Protein AF-A0AAP0JKJ6-F1 (afdb_monomer)

pLDDT: mean 74.27, std 15.66, range [35.81, 98.31]

Mean predicted aligned error: 17.67 Å

Nearest PDB structures (foldseek):
  4lzi-assembly1_A  TM=3.991E-01  e=2.467E-11  Solanum tuberosum
  3ima-assembly1_B  TM=9.342E-01  e=1.720E-04  Colocasia esculenta
  6qoz-assembly1_C  TM=9.636E-01  e=4.093E-04  synthetic construct
  3l0r-assembly2_B  TM=8.618E-01  e=6.816E-04  Ornithodoros moubata
  1eqk-assembly1_A  TM=7.581E-01  e=2.865E-04  Oryza sativa Japonica Group

InterPro domains:
  IPR000010 Cystatin domain [PF16845] (2-64)
  IPR000010 Cystatin domain [PF16845] (82-158)
  IPR000010 Cystatin domain [PF16845] (177-215)
  IPR000010 Cystatin domain [SM00043] (73-165)
  IPR000010 Cystatin domain [cd00042] (1-39)
  IPR000010 Cystatin domain [cd00042] (76-135)
  IPR000010 Cystatin domain [cd00042] (171-215)
  IPR046350 Cystatin superfamily [SSF54403] (2-64)
  IPR046350 Cystatin superfamily [SSF54403] (72-150)
  IPR046350 Cystatin superfamily [SSF54403] (170-215)

Structure (mmCIF, N/CA/C/O backbone):
data_AF-A0AAP0JKJ6-F1
#
_entry.id   AF-A0AAP0JKJ6-F1
#
loop_
_atom_site.group_PDB
_atom_site.id
_atom_site.type_symbol
_atom_site.label_atom_id
_atom_site.label_alt_id
_atom_site.label_comp_id
_atom_site.label_asym_id
_atom_site.label_entity_id
_atom_site.label_seq_id
_atom_site.pdbx_PDB_ins_code
_atom_site.Cartn_x
_atom_site.Cartn_y
_atom_site.Cartn_z
_atom_site.occupancy
_atom_site.B_iso_or_equiv
_atom_site.auth_seq_id
_atom_site.auth_comp_id
_atom_site.auth_asym_id
_atom_site.auth_atom_id
_atom_site.pdbx_PDB_model_num
ATOM 1 N N . MET A 1 1 ? 14.848 7.782 -24.060 1.00 66.12 1 MET A N 1
ATOM 2 C CA . MET A 1 1 ? 14.522 6.472 -24.669 1.00 66.12 1 MET A CA 1
ATOM 3 C C . MET A 1 1 ? 14.938 6.392 -26.131 1.00 66.12 1 MET A C 1
ATOM 5 O O . MET A 1 1 ? 15.825 5.610 -26.419 1.00 66.12 1 MET A O 1
ATOM 9 N N . ASN A 1 2 ? 14.391 7.218 -27.033 1.00 72.94 2 ASN A N 1
ATOM 10 C CA . ASN A 1 2 ? 14.831 7.239 -28.441 1.00 72.94 2 ASN A CA 1
ATOM 11 C C . ASN A 1 2 ? 16.330 7.546 -28.598 1.00 72.94 2 ASN A C 1
ATOM 13 O O . ASN A 1 2 ? 17.003 6.912 -29.400 1.00 72.94 2 ASN A O 1
ATOM 17 N N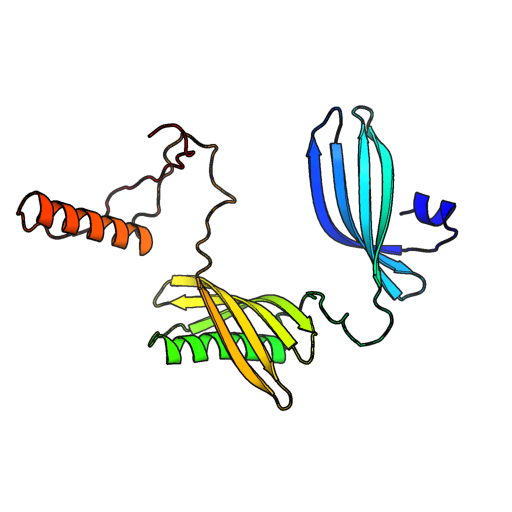 . GLU A 1 3 ? 16.847 8.478 -27.797 1.00 73.75 3 GLU A N 1
ATOM 18 C CA . GLU A 1 3 ? 18.275 8.816 -27.742 1.00 73.75 3 GLU A CA 1
ATOM 19 C C . GLU A 1 3 ? 19.134 7.602 -27.345 1.00 73.75 3 GLU A C 1
ATOM 21 O O . GLU A 1 3 ? 19.980 7.176 -28.122 1.00 73.75 3 GLU A O 1
ATOM 26 N N . HIS A 1 4 ? 18.803 6.935 -26.233 1.00 68.38 4 HIS A N 1
ATOM 27 C CA . HIS A 1 4 ? 19.452 5.684 -25.820 1.00 68.38 4 HIS A CA 1
ATOM 28 C C . HIS A 1 4 ? 19.346 4.563 -26.872 1.00 68.38 4 HIS A C 1
ATOM 30 O O . HIS A 1 4 ? 20.322 3.870 -27.133 1.00 68.38 4 HIS A O 1
ATOM 36 N N . ASN A 1 5 ? 18.181 4.371 -27.502 1.00 66.00 5 ASN A N 1
ATOM 37 C CA . ASN A 1 5 ? 18.010 3.371 -28.564 1.00 66.00 5 ASN A CA 1
ATOM 38 C C . ASN A 1 5 ? 18.961 3.621 -29.742 1.00 66.00 5 ASN A C 1
ATOM 40 O O . ASN A 1 5 ? 19.541 2.676 -30.275 1.00 66.00 5 ASN A O 1
ATOM 44 N N . LYS A 1 6 ? 19.147 4.893 -30.117 1.00 75.69 6 LYS A N 1
ATOM 45 C CA . LYS A 1 6 ? 20.063 5.308 -31.182 1.00 75.69 6 LYS A CA 1
ATOM 46 C C . LYS A 1 6 ? 21.528 5.080 -30.799 1.00 75.69 6 LYS A C 1
ATOM 48 O O . LYS A 1 6 ? 22.278 4.576 -31.625 1.00 75.69 6 LYS A O 1
ATOM 53 N N . GLU A 1 7 ? 21.923 5.450 -29.584 1.00 73.81 7 GLU A N 1
ATOM 54 C CA . GLU A 1 7 ? 23.317 5.373 -29.121 1.00 73.81 7 GLU A CA 1
ATOM 55 C C . GLU A 1 7 ? 23.758 3.948 -28.775 1.00 73.81 7 GLU A C 1
ATOM 57 O O . GLU A 1 7 ? 24.843 3.523 -29.157 1.00 73.81 7 GLU A O 1
ATOM 62 N N . ALA A 1 8 ? 22.907 3.192 -28.080 1.00 65.19 8 ALA A N 1
ATOM 63 C CA . ALA A 1 8 ? 23.210 1.841 -27.611 1.00 65.19 8 ALA A CA 1
ATOM 64 C C . ALA A 1 8 ? 22.772 0.740 -28.595 1.00 65.19 8 ALA A C 1
ATOM 66 O O . ALA A 1 8 ? 22.850 -0.440 -28.260 1.00 65.19 8 ALA A O 1
ATOM 67 N N . HIS A 1 9 ? 22.265 1.103 -29.781 1.00 70.69 9 HIS A N 1
ATOM 68 C CA . HIS A 1 9 ? 21.690 0.177 -30.768 1.00 70.69 9 HIS A CA 1
ATOM 69 C C . HIS A 1 9 ? 20.619 -0.766 -30.175 1.00 70.69 9 HIS A C 1
ATOM 71 O O . HIS A 1 9 ? 20.529 -1.945 -30.521 1.00 70.69 9 HIS A O 1
ATOM 77 N N . THR A 1 10 ? 19.791 -0.241 -29.267 1.00 66.12 10 THR A N 1
ATOM 78 C CA . THR A 1 10 ? 18.709 -0.987 -28.601 1.00 66.12 10 THR A CA 1
ATOM 79 C C . THR A 1 10 ? 17.342 -0.650 -29.202 1.00 66.12 10 THR A C 1
ATOM 81 O O . THR A 1 10 ? 17.167 0.379 -29.849 1.00 66.12 10 THR A O 1
ATOM 84 N N . HIS A 1 11 ? 16.352 -1.525 -28.998 1.00 73.50 11 HIS A N 1
ATOM 85 C CA . HIS A 1 11 ? 14.984 -1.353 -29.507 1.00 73.50 11 HIS A CA 1
ATOM 86 C C . HIS A 1 11 ? 13.974 -1.280 -28.359 1.00 73.50 11 HIS A C 1
ATOM 88 O O . HIS A 1 11 ? 12.961 -1.982 -28.361 1.00 73.50 11 HIS A O 1
ATOM 94 N N . LEU A 1 12 ? 14.263 -0.450 -27.354 1.00 74.88 12 LEU A N 1
ATOM 95 C CA . LEU A 1 12 ? 13.377 -0.304 -26.208 1.00 74.88 12 LEU A CA 1
ATOM 96 C C . LEU A 1 12 ? 12.047 0.327 -26.640 1.00 74.88 12 LEU A C 1
ATOM 98 O O . LEU A 1 12 ? 12.043 1.367 -27.304 1.00 74.88 12 LEU A O 1
ATOM 102 N N . LYS A 1 13 ? 10.924 -0.237 -26.196 1.00 74.25 13 LYS A N 1
ATOM 103 C CA . LYS A 1 13 ? 9.586 0.349 -26.348 1.00 74.25 13 LYS A CA 1
ATOM 104 C C . LYS A 1 13 ? 9.041 0.753 -24.988 1.00 74.25 13 LYS A C 1
ATOM 106 O O . LYS A 1 13 ? 9.013 -0.062 -24.071 1.00 74.25 13 LYS A O 1
ATOM 111 N N . PHE A 1 14 ? 8.641 2.014 -24.853 1.00 74.69 14 PHE A N 1
ATOM 112 C CA . PHE A 1 14 ? 8.063 2.522 -23.610 1.00 74.69 14 PHE A CA 1
ATOM 113 C C . PHE A 1 14 ? 6.786 1.755 -23.283 1.00 74.69 14 PHE A C 1
ATOM 115 O O . PHE A 1 14 ? 5.958 1.547 -24.167 1.00 74.69 14 PHE A O 1
ATOM 122 N N . GLU A 1 15 ? 6.633 1.366 -22.023 1.00 70.75 15 GLU A N 1
ATOM 123 C CA . GLU A 1 15 ? 5.412 0.745 -21.525 1.00 70.75 15 GLU A CA 1
ATOM 124 C C . GLU A 1 15 ? 4.653 1.725 -20.626 1.00 70.75 15 GLU A C 1
ATOM 126 O O . GLU A 1 15 ? 3.549 2.149 -20.961 1.00 70.75 15 GLU A O 1
ATOM 131 N N . ARG A 1 16 ? 5.255 2.120 -19.496 1.00 64.00 16 ARG A N 1
ATOM 132 C CA . ARG A 1 16 ? 4.634 3.044 -18.535 1.00 64.00 16 ARG A CA 1
ATOM 133 C C . ARG A 1 16 ? 5.654 3.793 -17.683 1.00 64.00 16 ARG A C 1
ATOM 135 O O . ARG A 1 16 ? 6.770 3.327 -17.468 1.00 64.00 16 ARG A O 1
ATOM 142 N N . LEU A 1 17 ? 5.241 4.936 -17.139 1.00 63.91 17 LEU A N 1
ATOM 143 C CA . LEU A 1 17 ? 5.961 5.628 -16.070 1.00 63.91 17 LEU A CA 1
ATOM 144 C C . LEU A 1 17 ? 5.613 4.952 -14.737 1.00 63.91 17 LEU A C 1
ATOM 146 O O . LEU A 1 17 ? 4.438 4.791 -14.424 1.00 63.91 17 LEU A O 1
ATOM 150 N N . VAL A 1 18 ? 6.628 4.545 -13.977 1.00 65.56 18 VAL A N 1
ATOM 151 C CA . VAL A 1 18 ? 6.474 3.911 -12.657 1.00 65.56 18 VAL A CA 1
ATOM 152 C C . VAL A 1 18 ? 6.507 4.970 -11.559 1.00 65.56 18 VAL A C 1
ATOM 154 O O . VAL A 1 18 ? 5.641 4.992 -10.692 1.00 65.56 18 VAL A O 1
ATOM 157 N N . LYS A 1 19 ? 7.495 5.869 -11.610 1.00 64.69 19 LYS A N 1
ATOM 158 C CA . LYS A 1 19 ? 7.673 6.963 -10.647 1.00 64.69 19 LYS A CA 1
ATOM 159 C C . LYS A 1 19 ? 8.359 8.146 -11.322 1.00 64.69 19 LYS A C 1
ATOM 161 O O . LYS A 1 19 ? 9.169 7.952 -12.226 1.00 64.69 19 LYS A O 1
ATOM 166 N N . GLY A 1 20 ? 8.063 9.361 -10.878 1.00 65.88 20 GLY A N 1
ATOM 167 C CA . GLY A 1 20 ? 8.770 10.563 -11.302 1.00 65.88 20 GLY A CA 1
ATOM 168 C C . GLY A 1 20 ? 8.965 11.515 -10.132 1.00 65.88 20 GLY A C 1
ATOM 169 O O . GLY A 1 20 ? 8.037 11.751 -9.366 1.00 65.88 20 GLY A O 1
ATOM 170 N N . GLU A 1 21 ? 10.170 12.053 -10.008 1.00 67.50 21 GLU A N 1
ATOM 171 C CA . GLU A 1 21 ? 10.528 13.112 -9.066 1.00 67.50 21 GLU A CA 1
ATOM 172 C C . GLU A 1 21 ? 11.161 14.265 -9.850 1.00 67.50 21 GLU A C 1
ATOM 174 O O . GLU A 1 21 ? 11.813 14.042 -10.876 1.00 67.50 21 GLU A O 1
ATOM 179 N N . SER A 1 22 ? 10.983 15.497 -9.374 1.00 70.75 22 SER A N 1
ATOM 180 C CA . SER A 1 22 ? 11.557 16.686 -10.003 1.00 70.75 22 SER A CA 1
ATOM 181 C C . SER A 1 22 ? 12.228 17.603 -8.991 1.00 70.75 22 SER A C 1
ATOM 183 O O . SER A 1 22 ? 11.774 17.722 -7.856 1.00 70.75 22 SER A O 1
ATOM 185 N N . GLN A 1 23 ? 13.265 18.303 -9.435 1.00 68.94 23 GLN A N 1
ATOM 186 C CA . GLN A 1 23 ? 13.984 19.306 -8.660 1.00 68.94 23 GLN A CA 1
ATOM 187 C C . GLN A 1 23 ? 14.160 20.575 -9.500 1.00 68.94 23 GLN A C 1
ATOM 189 O O . GLN A 1 23 ? 14.683 20.510 -10.615 1.00 68.94 23 GLN A O 1
ATOM 194 N N . ILE A 1 24 ? 13.752 21.722 -8.951 1.00 78.12 24 ILE A N 1
ATOM 195 C CA . ILE A 1 24 ? 13.929 23.040 -9.575 1.00 78.12 24 ILE A CA 1
ATOM 196 C C . ILE A 1 24 ? 15.367 23.526 -9.344 1.00 78.12 24 ILE A C 1
ATOM 198 O O . ILE A 1 24 ? 15.872 23.481 -8.223 1.00 78.12 24 ILE A O 1
ATOM 202 N N . VAL A 1 25 ? 16.010 23.971 -10.422 1.00 82.00 25 VAL A N 1
ATOM 203 C CA . VAL A 1 25 ? 17.348 24.589 -10.478 1.00 82.00 25 VAL A CA 1
ATOM 204 C C . VAL A 1 25 ? 17.276 25.787 -11.453 1.00 82.00 25 VAL A C 1
ATOM 206 O O . VAL A 1 25 ? 16.223 26.411 -11.543 1.00 82.00 25 VAL A O 1
ATOM 209 N N . ASP A 1 26 ? 18.310 26.075 -12.257 1.00 84.50 26 ASP A N 1
ATOM 210 C CA . ASP A 1 26 ? 18.226 26.965 -13.442 1.00 84.50 26 ASP A CA 1
ATOM 211 C C . ASP A 1 26 ? 17.514 26.288 -14.643 1.00 84.50 26 ASP A C 1
ATOM 213 O O . ASP A 1 26 ? 17.975 26.295 -15.784 1.00 84.50 26 ASP A O 1
ATOM 217 N N . GLY A 1 27 ? 16.396 25.626 -14.357 1.00 84.75 27 GLY A N 1
ATOM 218 C CA . GLY A 1 27 ? 15.730 24.621 -15.185 1.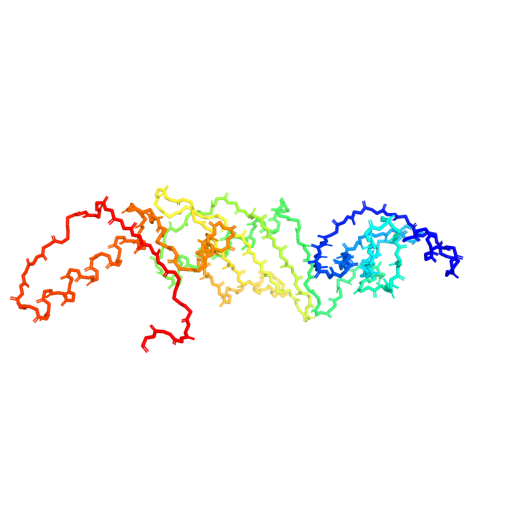00 84.75 27 GLY A CA 1
ATOM 219 C C . GLY A 1 27 ? 15.082 23.568 -14.280 1.00 84.75 27 GLY A C 1
ATOM 220 O O . GLY A 1 27 ? 14.869 23.813 -13.091 1.00 84.75 27 GLY A O 1
ATOM 221 N N . VAL A 1 28 ? 14.795 22.375 -14.796 1.00 83.25 28 VAL A N 1
ATOM 222 C CA . VAL A 1 28 ? 14.216 21.276 -14.004 1.00 83.25 28 VAL A CA 1
ATOM 223 C C . VAL A 1 28 ? 15.010 19.991 -14.220 1.00 83.25 28 VAL A C 1
ATOM 225 O O . VAL A 1 28 ? 15.184 19.535 -15.347 1.00 83.25 28 VAL A O 1
ATOM 228 N N . ASN A 1 29 ? 15.496 19.382 -13.138 1.00 73.25 29 ASN A N 1
ATOM 229 C CA . ASN A 1 29 ? 15.973 18.001 -13.168 1.00 73.25 29 ASN A CA 1
ATOM 230 C C . ASN A 1 29 ? 14.792 17.062 -12.905 1.00 73.25 29 ASN A C 1
ATOM 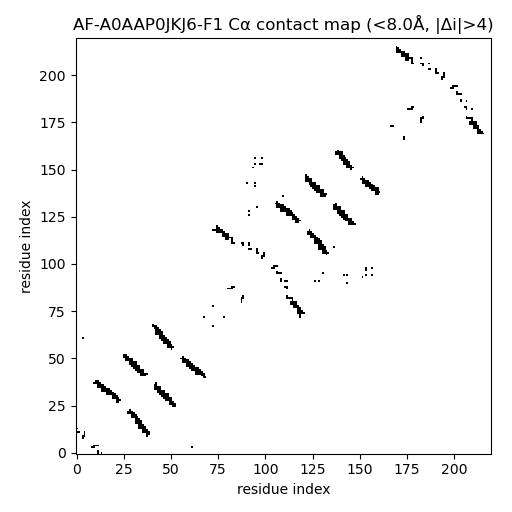232 O O . ASN A 1 29 ? 14.045 17.265 -11.953 1.00 73.25 29 ASN A O 1
ATOM 236 N N . TYR A 1 30 ? 14.678 16.000 -13.689 1.00 79.94 30 TYR A N 1
ATOM 237 C CA . TYR A 1 30 ? 13.724 14.916 -13.517 1.00 79.94 30 TYR A CA 1
ATOM 238 C C . TYR A 1 30 ? 14.473 13.619 -13.242 1.00 79.94 30 TYR A C 1
ATOM 240 O O . TYR A 1 30 ? 15.390 13.253 -13.982 1.00 79.94 30 TYR A O 1
ATOM 248 N N . ARG A 1 31 ? 14.046 12.896 -12.210 1.00 77.38 31 ARG A N 1
ATOM 249 C CA . ARG A 1 31 ? 14.418 11.505 -11.967 1.00 77.38 31 ARG A CA 1
ATOM 250 C C . ARG A 1 31 ? 13.194 10.650 -12.237 1.00 77.38 31 ARG A C 1
ATOM 252 O O . ARG A 1 31 ? 12.214 10.705 -11.502 1.00 77.38 31 ARG A O 1
ATOM 259 N N . LEU A 1 32 ? 13.240 9.891 -13.321 1.00 75.06 32 LEU A N 1
ATOM 260 C CA . LEU A 1 32 ? 12.126 9.079 -13.787 1.00 75.06 32 LEU A CA 1
ATOM 261 C C . LEU A 1 32 ? 12.477 7.605 -13.646 1.00 75.06 32 LEU A C 1
ATOM 263 O O . LEU A 1 32 ? 13.557 7.173 -14.039 1.00 75.06 32 LEU A O 1
ATOM 267 N N . THR A 1 33 ? 11.533 6.826 -13.146 1.00 73.62 33 THR A N 1
ATOM 268 C CA . THR A 1 33 ? 11.556 5.372 -13.194 1.00 73.62 33 THR A CA 1
ATOM 269 C C . THR A 1 33 ? 10.534 4.938 -14.227 1.00 73.62 33 THR A C 1
ATOM 271 O O . THR A 1 33 ? 9.342 5.192 -14.058 1.00 73.62 33 THR A O 1
ATOM 274 N N . ILE A 1 34 ? 10.984 4.321 -15.314 1.00 72.38 34 ILE A N 1
ATOM 275 C CA . ILE A 1 34 ? 10.119 3.925 -16.428 1.00 72.38 34 ILE A CA 1
ATOM 276 C C . ILE A 1 34 ? 10.226 2.433 -16.686 1.00 72.38 34 ILE A C 1
ATOM 278 O O . ILE A 1 34 ? 11.309 1.861 -16.607 1.00 72.38 34 ILE A O 1
ATOM 282 N N . SER A 1 35 ? 9.102 1.826 -17.039 1.00 63.62 35 SER A N 1
ATOM 283 C CA . SER A 1 35 ? 9.051 0.469 -17.561 1.00 63.62 35 SER A CA 1
ATOM 284 C C . SER A 1 35 ? 9.111 0.498 -19.084 1.00 63.62 35 SER A C 1
ATOM 286 O O . SER A 1 35 ? 8.477 1.339 -19.737 1.00 63.62 35 SER A O 1
ATOM 288 N N . ALA A 1 36 ? 9.899 -0.403 -19.653 1.00 68.56 36 ALA A N 1
ATOM 289 C CA . ALA A 1 36 ? 10.132 -0.495 -21.081 1.00 68.56 36 ALA A CA 1
ATOM 290 C C . ALA A 1 36 ? 10.439 -1.927 -21.516 1.00 68.56 36 ALA A C 1
ATOM 292 O O . ALA A 1 36 ? 11.134 -2.658 -20.820 1.00 68.56 36 ALA A O 1
ATOM 293 N N . THR A 1 37 ? 9.980 -2.310 -22.705 1.00 60.91 37 THR A N 1
ATOM 294 C CA . THR A 1 37 ? 10.244 -3.634 -23.275 1.00 60.91 37 THR A CA 1
ATOM 295 C C . THR A 1 37 ? 11.437 -3.623 -24.224 1.00 60.91 37 THR A C 1
ATOM 297 O O . THR A 1 37 ? 11.513 -2.775 -25.110 1.00 60.91 37 THR A O 1
ATOM 300 N N . ASN A 1 38 ? 12.347 -4.589 -24.094 1.00 59.03 38 ASN A N 1
ATOM 301 C CA . ASN A 1 38 ? 13.420 -4.859 -25.053 1.00 59.03 38 ASN A CA 1
ATOM 302 C C . ASN A 1 38 ? 13.231 -6.257 -25.645 1.00 59.03 38 ASN A C 1
ATOM 304 O O . ASN A 1 38 ? 13.424 -7.250 -24.949 1.00 59.03 38 ASN A O 1
ATOM 308 N N . GLY A 1 39 ? 12.797 -6.357 -26.904 1.00 57.97 39 GLY A N 1
ATOM 309 C CA . GLY A 1 39 ? 12.559 -7.666 -27.529 1.00 57.97 39 GLY A CA 1
ATOM 310 C C . GLY A 1 39 ? 11.489 -8.519 -26.827 1.00 57.97 39 GLY A C 1
ATOM 311 O O . GLY A 1 39 ? 11.561 -9.739 -26.879 1.00 57.97 39 GLY A O 1
ATOM 312 N N . GLY A 1 40 ? 10.517 -7.883 -26.160 1.00 51.12 40 GLY A N 1
ATOM 313 C CA . GLY A 1 40 ? 9.443 -8.556 -25.414 1.00 51.12 40 GLY A CA 1
ATOM 314 C C . GLY A 1 40 ? 9.707 -8.735 -23.915 1.00 51.12 40 GLY A C 1
ATOM 315 O O . GLY A 1 40 ? 8.780 -9.070 -23.190 1.00 51.12 40 GLY A O 1
ATOM 316 N N . LEU A 1 41 ? 10.924 -8.455 -23.438 1.00 51.88 41 LEU A N 1
ATOM 317 C CA . LEU A 1 41 ? 11.267 -8.488 -22.012 1.00 51.88 41 LEU A CA 1
ATOM 318 C C . LEU A 1 41 ? 11.023 -7.124 -21.373 1.00 51.88 41 LEU A C 1
ATOM 320 O O . LEU A 1 41 ? 11.606 -6.140 -21.833 1.00 51.88 41 LEU A O 1
ATOM 324 N N . ILE A 1 42 ? 10.200 -7.063 -20.326 1.00 58.62 42 ILE A N 1
ATOM 325 C CA . ILE A 1 42 ? 9.958 -5.838 -19.557 1.00 58.62 42 ILE A CA 1
ATOM 326 C C . ILE A 1 42 ? 11.160 -5.575 -18.637 1.00 58.62 42 ILE A C 1
ATOM 328 O O . ILE A 1 42 ? 11.662 -6.455 -17.944 1.00 58.62 42 ILE A O 1
ATOM 332 N N . GLN A 1 43 ? 11.667 -4.348 -18.653 1.00 62.31 43 GLN A N 1
ATOM 333 C CA . GLN A 1 43 ? 12.762 -3.895 -17.803 1.00 62.31 43 GLN A CA 1
ATOM 334 C C . GLN A 1 43 ? 12.427 -2.515 -17.243 1.00 62.31 43 GLN A C 1
ATOM 336 O O . GLN A 1 43 ? 11.798 -1.690 -17.910 1.00 62.31 43 GLN A O 1
ATOM 341 N N . THR A 1 44 ? 12.880 -2.248 -16.019 1.00 66.88 44 THR A N 1
ATOM 342 C CA . THR A 1 44 ? 12.726 -0.928 -15.401 1.00 66.88 44 THR A CA 1
ATOM 343 C C . THR A 1 44 ? 14.026 -0.151 -15.500 1.00 66.88 44 THR A C 1
ATOM 345 O O . THR A 1 44 ? 15.104 -0.654 -15.172 1.00 66.88 44 THR A O 1
ATOM 348 N N . TYR A 1 45 ? 13.913 1.106 -15.908 1.00 76.12 45 TYR A N 1
ATOM 349 C CA . TYR A 1 45 ? 15.026 2.016 -16.110 1.00 76.12 45 TYR A CA 1
ATOM 350 C C . TYR A 1 45 ? 14.898 3.234 -15.205 1.00 76.12 45 TYR A C 1
ATOM 352 O O . TYR A 1 45 ? 13.813 3.796 -15.058 1.00 76.12 45 TYR A O 1
ATOM 360 N N . GLU A 1 46 ? 16.023 3.676 -14.650 1.00 78.75 46 GLU A N 1
ATOM 361 C CA . GLU A 1 46 ? 16.166 5.025 -14.110 1.00 78.75 46 GLU A CA 1
ATOM 362 C C . GLU A 1 46 ? 16.676 5.943 -15.220 1.00 78.75 46 GLU A C 1
ATOM 364 O O . GLU A 1 46 ? 17.715 5.674 -15.829 1.00 78.75 46 GLU A O 1
ATOM 369 N N . ALA A 1 47 ? 15.954 7.034 -15.460 1.00 83.19 47 ALA A N 1
ATOM 370 C CA . ALA A 1 47 ? 16.327 8.096 -16.375 1.00 83.19 47 ALA A CA 1
ATOM 371 C C . ALA A 1 47 ? 16.490 9.411 -15.608 1.00 83.19 47 ALA A C 1
ATOM 373 O O . ALA A 1 47 ? 15.557 9.873 -14.950 1.00 83.19 47 ALA A O 1
ATOM 374 N N . LEU A 1 48 ? 17.661 10.033 -15.724 1.00 78.81 48 LEU A N 1
ATOM 375 C CA . LEU A 1 48 ? 17.903 11.391 -15.246 1.00 78.81 48 LEU A CA 1
ATOM 376 C C . LEU A 1 48 ? 17.840 12.335 -16.440 1.00 78.81 48 LEU A C 1
ATOM 378 O O . LEU A 1 48 ? 18.645 12.211 -17.361 1.00 78.81 48 LEU A O 1
ATOM 382 N N . VAL A 1 49 ? 16.898 13.270 -16.432 1.00 88.44 49 VAL A N 1
ATOM 383 C CA . VAL A 1 49 ? 16.685 14.231 -17.521 1.00 88.44 49 VAL A CA 1
ATOM 384 C C . VAL A 1 49 ? 16.806 15.637 -16.961 1.00 88.44 49 VAL A C 1
ATOM 386 O O . VAL A 1 49 ? 16.298 15.919 -15.886 1.00 88.44 49 VAL A O 1
ATOM 389 N N . TYR A 1 50 ? 17.470 16.528 -17.680 1.00 83.69 50 TYR A N 1
ATOM 390 C CA . TYR A 1 50 ? 17.467 17.953 -17.381 1.00 83.69 50 TYR A CA 1
ATOM 391 C C . TYR A 1 50 ? 16.729 18.707 -18.478 1.00 83.69 50 TYR A C 1
ATOM 393 O O . TYR A 1 50 ? 17.005 18.483 -19.654 1.00 83.69 50 TYR A O 1
ATOM 401 N N . GLU A 1 51 ? 15.815 19.590 -18.096 1.00 89.31 51 GLU A N 1
ATOM 402 C CA . GLU A 1 51 ? 15.123 20.510 -18.992 1.00 89.31 51 GLU A CA 1
ATOM 403 C C . GLU A 1 51 ? 15.534 21.949 -18.676 1.00 89.31 51 GLU A C 1
ATOM 405 O O . GLU A 1 51 ? 15.330 22.432 -17.563 1.00 89.31 51 GLU A O 1
ATOM 410 N N . GLY A 1 52 ? 16.140 22.622 -19.653 1.00 83.75 52 GLY A N 1
ATOM 411 C CA . GLY A 1 52 ? 16.481 24.038 -19.550 1.00 83.75 52 GLY A CA 1
ATOM 412 C C . GLY A 1 52 ? 15.256 24.940 -19.712 1.00 83.75 52 GLY A C 1
ATOM 413 O O . GLY A 1 52 ? 14.214 24.521 -20.215 1.00 83.75 52 GLY A O 1
ATOM 414 N N . LEU A 1 53 ? 15.398 26.214 -19.341 1.00 83.69 53 LEU A N 1
ATOM 415 C CA . LEU A 1 53 ? 14.347 27.234 -19.498 1.00 83.69 53 LEU A CA 1
ATOM 416 C C . LEU A 1 53 ? 13.945 27.487 -20.965 1.00 83.69 53 LEU A C 1
ATOM 418 O O . LEU A 1 53 ? 12.881 28.035 -21.228 1.00 83.69 53 LEU A O 1
ATOM 422 N N . ASP A 1 54 ? 14.775 27.068 -21.923 1.00 92.62 54 ASP A N 1
ATOM 423 C CA . ASP A 1 54 ? 14.490 27.080 -23.362 1.00 92.62 54 ASP A CA 1
ATOM 424 C C . ASP A 1 54 ? 13.769 25.805 -23.851 1.00 92.62 54 ASP A C 1
ATOM 426 O O . ASP A 1 54 ? 13.681 25.564 -25.056 1.00 92.62 54 ASP A O 1
ATOM 430 N N . HIS A 1 55 ? 13.272 24.977 -22.924 1.00 85.31 55 HIS A N 1
ATOM 431 C CA . HIS A 1 55 ? 12.616 23.683 -23.147 1.00 85.31 55 HIS A CA 1
ATOM 432 C C . HIS A 1 55 ? 13.497 22.597 -23.785 1.00 85.31 55 HIS A C 1
ATOM 434 O O . HIS A 1 55 ? 12.998 21.513 -24.132 1.00 85.31 55 HIS A O 1
ATOM 440 N N . LYS A 1 56 ? 14.811 22.833 -23.923 1.00 88.12 56 LYS A N 1
ATOM 441 C CA . LYS A 1 56 ? 15.740 21.796 -24.379 1.00 88.12 56 LYS A CA 1
ATOM 442 C C . LYS A 1 56 ? 15.938 20.754 -23.290 1.00 88.12 56 LYS A C 1
ATOM 444 O O . LYS A 1 56 ? 16.176 21.081 -22.131 1.00 88.12 56 LYS A O 1
ATOM 449 N N . LYS A 1 57 ? 15.869 19.486 -23.693 1.00 90.12 57 LYS A N 1
ATOM 450 C CA . LYS A 1 57 ? 16.005 18.324 -22.813 1.00 90.12 57 LYS A CA 1
ATOM 451 C C . LYS A 1 57 ? 17.343 17.648 -23.061 1.00 90.12 57 LYS A C 1
ATOM 453 O O . LYS A 1 57 ? 17.725 17.452 -24.210 1.00 90.12 57 LYS A O 1
ATOM 458 N N . VAL A 1 58 ? 18.022 17.279 -21.984 1.00 86.06 58 VAL A N 1
ATOM 459 C CA . VAL A 1 58 ? 19.286 16.542 -22.006 1.00 86.06 58 VAL A CA 1
ATOM 460 C C . VAL A 1 58 ? 19.135 15.309 -21.127 1.00 86.06 58 VAL A C 1
ATOM 462 O O . VAL A 1 58 ? 18.827 15.424 -19.937 1.00 86.06 58 VAL A O 1
ATOM 465 N N . LEU A 1 59 ? 19.351 14.124 -21.696 1.00 88.12 59 LEU A N 1
ATOM 466 C CA . LEU A 1 59 ? 19.408 12.879 -20.939 1.00 88.12 59 LEU A CA 1
ATOM 467 C C . LEU A 1 59 ? 20.772 12.780 -20.247 1.00 88.12 59 LEU A C 1
ATOM 469 O O . LEU A 1 59 ? 21.797 12.578 -20.886 1.00 88.12 59 LEU A O 1
ATOM 473 N N . LYS A 1 60 ? 20.790 12.945 -18.925 1.00 79.88 60 LYS A N 1
ATOM 474 C CA . LYS A 1 60 ? 22.011 12.873 -18.110 1.00 79.88 60 LYS A CA 1
ATOM 475 C C . LYS A 1 60 ? 22.417 11.436 -17.795 1.00 79.88 60 LYS A C 1
ATOM 477 O O . LYS A 1 60 ? 23.600 11.151 -17.661 1.00 79.88 60 LYS A O 1
ATOM 482 N N . SER A 1 61 ? 21.446 10.542 -17.613 1.00 75.62 61 SER A N 1
ATOM 483 C CA . SER A 1 61 ? 21.699 9.128 -17.322 1.00 75.62 61 SER A CA 1
ATOM 484 C C . SER A 1 61 ? 20.506 8.275 -17.721 1.00 75.62 61 SER A C 1
ATOM 486 O O . SER A 1 61 ? 19.361 8.713 -17.601 1.00 75.62 61 SER A O 1
ATOM 488 N N . PHE A 1 62 ? 20.775 7.056 -18.177 1.00 83.50 62 PHE A N 1
ATOM 489 C CA . PHE A 1 62 ? 19.763 6.052 -18.464 1.00 83.50 62 PHE A CA 1
ATOM 490 C C . PHE A 1 62 ? 20.339 4.673 -18.174 1.00 83.50 62 PHE A C 1
ATOM 492 O O . PHE A 1 62 ? 21.261 4.232 -18.856 1.00 83.50 62 PHE A O 1
ATOM 499 N N . LYS A 1 63 ? 19.830 3.999 -17.144 1.00 79.56 63 LYS A N 1
ATOM 500 C CA . LYS A 1 63 ? 20.346 2.689 -16.728 1.00 79.56 63 LYS A CA 1
ATOM 501 C C . LYS A 1 63 ? 19.219 1.750 -16.343 1.00 79.56 63 LYS A C 1
ATOM 503 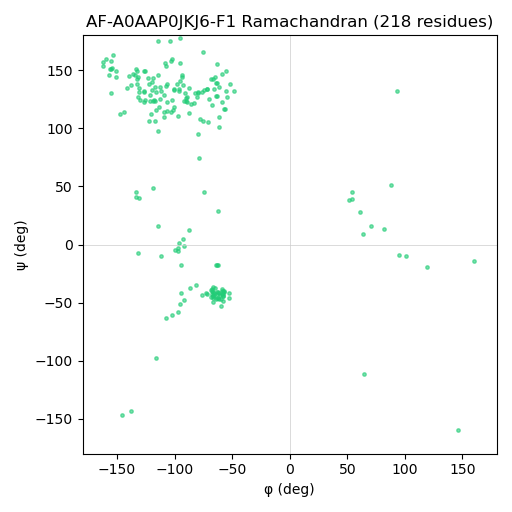O O . LYS A 1 63 ? 18.224 2.175 -15.758 1.00 79.56 63 LYS A O 1
ATOM 508 N N . VAL A 1 64 ? 19.408 0.469 -16.643 1.00 69.81 64 VAL A N 1
ATOM 509 C CA . VAL A 1 64 ? 18.566 -0.596 -16.099 1.00 69.81 64 VAL A CA 1
ATOM 510 C C . VAL A 1 64 ? 18.754 -0.598 -14.588 1.00 69.81 64 VAL A C 1
ATOM 512 O O . VAL A 1 64 ? 19.883 -0.639 -14.101 1.00 69.81 64 VAL A O 1
ATOM 515 N N . ILE A 1 65 ? 17.652 -0.544 -13.852 1.00 62.69 65 ILE A N 1
ATOM 516 C CA . ILE A 1 65 ? 17.649 -0.751 -12.400 1.00 62.69 65 ILE A CA 1
ATOM 517 C C . ILE A 1 65 ? 16.930 -2.048 -12.013 1.00 62.69 65 ILE A C 1
ATOM 519 O O . ILE A 1 65 ? 17.021 -2.472 -10.866 1.00 62.69 65 ILE A O 1
ATOM 523 N N . HIS A 1 66 ? 16.253 -2.696 -12.970 1.00 52.31 66 HIS A N 1
ATOM 524 C CA . HIS A 1 66 ? 15.609 -3.997 -12.809 1.00 52.31 66 HIS A CA 1
ATOM 525 C C . HIS A 1 66 ? 15.472 -4.703 -14.168 1.00 52.31 66 HIS A C 1
ATOM 527 O O . HIS A 1 66 ? 14.976 -4.094 -15.118 1.00 52.31 66 HIS A O 1
ATOM 533 N N . SER A 1 67 ? 15.880 -5.971 -14.266 1.00 42.28 67 SER A N 1
ATOM 534 C CA . SER A 1 67 ? 15.755 -6.790 -15.481 1.00 42.28 67 SER A CA 1
ATOM 535 C C . SER A 1 67 ? 14.918 -8.031 -15.183 1.00 42.28 67 SER A C 1
ATOM 537 O O . SER A 1 67 ? 15.379 -8.900 -14.445 1.00 42.28 67 SER A O 1
ATOM 539 N N . GLU A 1 68 ? 13.716 -8.137 -15.757 1.00 48.62 68 GLU A N 1
ATOM 540 C CA . GLU A 1 68 ? 12.891 -9.350 -15.669 1.00 48.62 68 GLU A CA 1
ATOM 541 C C . GLU A 1 68 ? 13.401 -10.408 -16.661 1.00 48.62 68 GLU A C 1
ATOM 543 O O . GLU A 1 68 ? 12.824 -10.648 -17.720 1.00 48.62 68 GLU A O 1
ATOM 548 N N . THR A 1 69 ? 14.532 -11.040 -16.353 1.00 39.84 69 THR A N 1
ATOM 549 C CA . THR A 1 69 ? 14.939 -12.281 -17.024 1.00 39.84 69 THR A CA 1
ATOM 550 C C . THR A 1 69 ? 14.977 -13.398 -15.994 1.00 39.84 69 THR A C 1
ATOM 552 O O . THR A 1 69 ? 15.818 -13.361 -15.098 1.00 39.84 69 THR A O 1
ATOM 555 N N . SER A 1 70 ? 14.103 -14.392 -16.186 1.00 35.81 70 SER A N 1
ATOM 556 C CA . SER A 1 70 ? 13.743 -15.535 -15.325 1.00 35.81 70 SER A CA 1
ATOM 557 C C . SER A 1 70 ? 12.539 -15.277 -14.412 1.00 35.81 70 SER A C 1
ATOM 559 O O . SER A 1 70 ? 12.468 -14.249 -13.749 1.00 35.81 70 SER A O 1
ATOM 561 N N . ASP A 1 71 ? 11.603 -16.234 -14.391 1.00 40.44 71 ASP A N 1
ATOM 562 C CA . ASP A 1 71 ? 10.372 -16.309 -13.576 1.00 40.44 71 ASP A CA 1
ATOM 563 C C . ASP A 1 71 ? 10.625 -16.355 -12.050 1.00 40.44 71 ASP A C 1
ATOM 565 O O . ASP A 1 71 ? 9.870 -16.943 -11.276 1.00 40.44 71 ASP A O 1
ATOM 569 N N . ILE A 1 72 ? 11.721 -15.757 -11.596 1.00 42.03 72 ILE A N 1
ATOM 570 C CA . ILE A 1 72 ? 12.153 -15.682 -10.213 1.00 42.03 72 ILE A CA 1
ATOM 571 C C . ILE A 1 72 ? 12.282 -14.188 -9.899 1.00 42.03 72 ILE A C 1
ATOM 573 O O . ILE A 1 72 ? 13.217 -13.542 -10.376 1.00 42.03 72 ILE A O 1
ATOM 577 N N . PRO A 1 73 ? 11.349 -13.610 -9.121 1.00 41.16 73 PRO A N 1
ATOM 578 C CA . PRO A 1 73 ? 11.462 -12.231 -8.661 1.00 41.16 73 PRO A CA 1
ATOM 579 C C . PRO A 1 73 ? 12.828 -12.017 -8.002 1.00 41.16 73 PRO A C 1
ATOM 581 O O . PRO A 1 73 ? 13.282 -12.901 -7.267 1.00 41.16 73 PRO A O 1
ATOM 584 N N . PRO A 1 74 ? 13.504 -10.885 -8.257 1.00 40.53 74 PRO A N 1
ATOM 585 C CA . PRO A 1 74 ? 14.861 -10.690 -7.784 1.00 40.53 74 PRO A CA 1
ATOM 586 C C . PRO A 1 74 ? 14.909 -10.790 -6.269 1.00 40.53 74 PRO A C 1
ATOM 588 O O . PRO A 1 74 ? 14.228 -10.061 -5.543 1.00 40.53 74 PRO A O 1
ATOM 591 N N . ILE A 1 75 ? 15.740 -11.723 -5.818 1.00 43.25 75 ILE A N 1
ATOM 592 C CA . ILE A 1 75 ? 15.981 -11.991 -4.411 1.00 43.25 75 ILE A CA 1
ATOM 593 C C . ILE A 1 75 ? 16.470 -10.686 -3.763 1.00 43.25 75 ILE A C 1
ATOM 595 O O . ILE A 1 75 ? 17.513 -10.151 -4.134 1.00 43.25 75 ILE A O 1
ATOM 599 N N . GLY A 1 76 ? 15.693 -10.154 -2.823 1.00 44.38 76 GLY A N 1
ATOM 600 C CA . GLY A 1 76 ? 15.977 -8.948 -2.049 1.00 44.38 76 GLY A CA 1
ATOM 601 C C . GLY A 1 76 ? 15.257 -7.673 -2.506 1.00 44.38 76 GLY A C 1
ATOM 602 O O . GLY A 1 76 ? 15.281 -6.697 -1.760 1.00 44.38 76 GLY A O 1
ATOM 603 N N . GLY A 1 77 ? 14.582 -7.648 -3.660 1.00 55.41 77 GLY A N 1
ATOM 604 C CA . GLY A 1 77 ? 13.826 -6.473 -4.125 1.00 55.41 77 GLY A CA 1
ATOM 605 C C . GLY A 1 77 ? 12.338 -6.527 -3.767 1.00 55.41 77 GLY A C 1
ATOM 606 O O . GLY A 1 77 ? 11.723 -7.588 -3.869 1.00 55.41 77 GLY A O 1
ATOM 607 N N . TRP A 1 78 ? 11.746 -5.391 -3.385 1.00 66.31 78 TRP A N 1
ATOM 608 C CA . TRP A 1 78 ? 10.288 -5.254 -3.281 1.00 66.31 78 TRP A CA 1
ATOM 609 C C . TRP A 1 78 ? 9.669 -5.153 -4.683 1.00 66.31 78 TRP A C 1
ATOM 611 O O . TRP A 1 78 ? 10.158 -4.419 -5.540 1.00 66.31 78 TRP A O 1
ATOM 621 N N . THR A 1 79 ? 8.611 -5.922 -4.929 1.00 64.88 79 THR A N 1
ATOM 622 C CA . THR A 1 79 ? 7.876 -5.987 -6.200 1.00 64.88 79 THR A CA 1
ATOM 623 C C . THR A 1 79 ? 6.377 -5.862 -5.933 1.00 64.88 79 THR A C 1
ATOM 625 O O . THR A 1 79 ? 5.888 -6.526 -5.021 1.00 64.88 79 THR A O 1
ATOM 628 N N . PRO A 1 80 ? 5.616 -5.055 -6.689 1.00 72.75 80 PRO A N 1
ATOM 629 C CA . PRO A 1 80 ? 4.175 -4.934 -6.479 1.00 72.75 80 PRO A CA 1
ATOM 630 C C . PRO A 1 80 ? 3.446 -6.276 -6.613 1.00 72.75 80 PRO A C 1
ATOM 632 O O . PRO A 1 80 ? 3.818 -7.115 -7.436 1.00 72.75 80 PRO A O 1
ATOM 635 N N . ILE A 1 81 ? 2.382 -6.466 -5.833 1.00 79.31 81 ILE A N 1
ATOM 636 C CA . ILE A 1 81 ? 1.475 -7.616 -5.959 1.00 79.31 81 ILE A CA 1
ATOM 637 C C . ILE A 1 81 ? 0.178 -7.217 -6.664 1.00 79.31 81 ILE A C 1
ATOM 639 O O . ILE A 1 81 ? -0.223 -6.051 -6.648 1.00 79.31 81 ILE A O 1
ATOM 643 N N . ASP A 1 82 ? -0.516 -8.195 -7.244 1.00 79.31 82 ASP A N 1
ATOM 644 C CA . ASP A 1 82 ? -1.886 -7.991 -7.709 1.00 79.31 82 ASP A CA 1
ATOM 645 C C . ASP A 1 82 ? -2.848 -7.976 -6.517 1.00 79.31 82 ASP A C 1
ATOM 647 O O . ASP A 1 82 ? -3.173 -9.014 -5.935 1.00 79.31 82 ASP A O 1
ATOM 651 N N . VAL A 1 83 ? -3.332 -6.780 -6.183 1.00 81.31 83 VAL A N 1
ATOM 652 C CA . VAL A 1 83 ? -4.243 -6.539 -5.057 1.00 81.31 83 VAL A CA 1
ATOM 653 C C . VAL A 1 83 ? -5.604 -7.221 -5.201 1.00 81.31 83 VAL A C 1
ATOM 655 O O . VAL A 1 83 ? -6.313 -7.362 -4.207 1.00 81.31 83 VAL A O 1
ATOM 658 N N . ASN A 1 84 ? -5.974 -7.639 -6.414 1.00 82.06 84 ASN A N 1
ATOM 659 C CA . ASN A 1 84 ? -7.227 -8.342 -6.678 1.00 82.06 84 ASN A CA 1
ATOM 660 C C . ASN A 1 84 ? -7.048 -9.863 -6.721 1.00 82.06 84 ASN A C 1
ATOM 662 O O . ASN A 1 84 ? -8.039 -10.588 -6.834 1.00 82.06 84 ASN A O 1
ATOM 666 N N . SER A 1 85 ? -5.810 -10.360 -6.631 1.00 88.38 85 SER A N 1
ATOM 667 C CA . SER A 1 85 ? -5.568 -11.796 -6.639 1.00 88.38 85 SER A CA 1
ATOM 668 C C . SER A 1 85 ? -6.144 -12.446 -5.371 1.00 88.38 85 SER A C 1
ATOM 670 O O . SER A 1 85 ? -6.039 -11.869 -4.280 1.00 88.38 85 SER A O 1
ATOM 672 N N . PRO A 1 86 ? -6.721 -13.661 -5.467 1.00 91.94 86 PRO A N 1
ATOM 673 C CA . PRO A 1 86 ? -7.242 -14.372 -4.300 1.00 91.94 86 PRO A CA 1
ATOM 674 C C . PRO A 1 86 ? -6.209 -14.501 -3.173 1.00 91.94 86 PRO A C 1
ATOM 676 O O . PRO A 1 86 ? -6.526 -14.241 -2.015 1.00 91.94 86 PRO A O 1
ATOM 679 N N . HIS A 1 87 ? -4.952 -14.794 -3.524 1.00 91.88 87 HIS A N 1
ATOM 680 C CA . HIS A 1 87 ? -3.850 -14.929 -2.568 1.00 91.88 87 HIS A CA 1
ATOM 681 C C . HIS A 1 87 ? -3.565 -13.633 -1.800 1.00 91.88 87 HIS A C 1
ATOM 683 O O . HIS A 1 87 ? -3.449 -13.640 -0.577 1.00 91.88 87 HIS A O 1
ATOM 689 N N . SER A 1 88 ? -3.497 -12.494 -2.495 1.00 92.19 88 SER A N 1
ATOM 6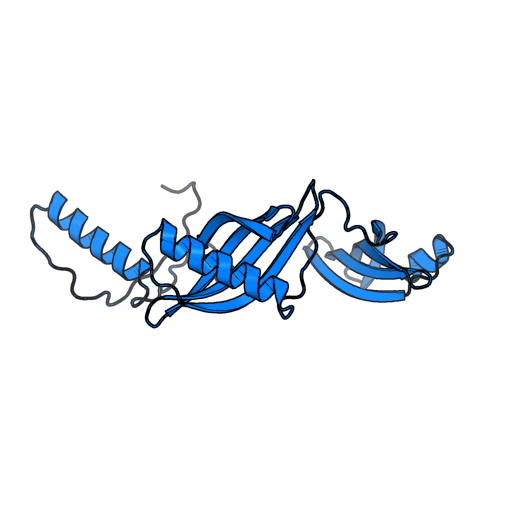90 C CA . SER A 1 88 ? -3.256 -11.198 -1.852 1.00 92.19 88 SER A CA 1
ATOM 691 C C . SER A 1 88 ? -4.412 -10.773 -0.945 1.00 92.19 88 SER A C 1
ATOM 693 O O . SER A 1 88 ? -4.178 -10.229 0.135 1.00 92.19 88 SER A O 1
ATOM 695 N N . ILE A 1 89 ? -5.657 -11.062 -1.336 1.00 95.12 89 ILE A N 1
ATOM 696 C CA . ILE A 1 89 ? -6.831 -10.806 -0.490 1.00 95.12 89 ILE A CA 1
ATOM 697 C C . ILE A 1 89 ? -6.796 -11.684 0.767 1.00 95.12 89 ILE A C 1
ATOM 699 O O . ILE A 1 89 ? -7.091 -11.197 1.859 1.00 95.12 89 ILE A O 1
ATOM 703 N N . GLU A 1 90 ? -6.417 -12.957 0.645 1.00 96.56 90 GLU A N 1
ATOM 704 C CA . GLU A 1 90 ? -6.262 -13.855 1.793 1.00 96.56 90 GLU A CA 1
ATOM 705 C C . GLU A 1 90 ? -5.165 -13.398 2.760 1.00 96.56 90 GLU A C 1
ATOM 707 O O . GLU A 1 90 ? -5.374 -13.447 3.971 1.00 96.56 90 GLU A O 1
ATOM 712 N N . LEU A 1 91 ? -4.024 -12.924 2.252 1.00 96.06 91 LEU A N 1
ATOM 713 C CA . LEU A 1 91 ? -2.950 -12.357 3.075 1.00 96.06 91 LEU A CA 1
ATOM 714 C C . LEU A 1 91 ? -3.426 -11.131 3.862 1.00 96.06 91 LEU A C 1
ATOM 716 O O . LEU A 1 91 ? -3.148 -11.006 5.053 1.00 96.06 91 LEU A O 1
ATOM 720 N N . ALA A 1 92 ? -4.187 -10.248 3.215 1.00 97.00 92 ALA A N 1
ATOM 721 C CA . ALA A 1 92 ? -4.717 -9.057 3.864 1.00 97.00 92 ALA A CA 1
ATOM 722 C C . ALA A 1 92 ? -5.770 -9.389 4.936 1.00 97.00 92 ALA A C 1
ATOM 724 O O . ALA A 1 92 ? -5.789 -8.764 5.995 1.00 97.00 92 ALA A O 1
ATOM 725 N N . ARG A 1 93 ? -6.628 -10.391 4.694 1.00 98.31 93 ARG A N 1
ATOM 726 C CA . ARG A 1 93 ? -7.575 -10.895 5.705 1.00 98.31 93 ARG A CA 1
ATOM 727 C C . ARG A 1 93 ? -6.847 -11.519 6.888 1.00 98.31 93 ARG A C 1
ATOM 729 O O . ARG A 1 93 ? -7.139 -11.149 8.017 1.00 98.31 93 ARG A O 1
ATOM 736 N N . PHE A 1 94 ? -5.858 -12.371 6.615 1.00 98.00 94 PHE A N 1
ATOM 737 C CA . PHE A 1 94 ? -4.999 -12.956 7.642 1.00 98.00 94 PHE A CA 1
ATOM 738 C C . PHE A 1 94 ? -4.384 -11.878 8.546 1.00 98.00 94 PHE A C 1
ATOM 740 O O . PHE A 1 94 ? -4.455 -12.005 9.761 1.00 98.00 94 PHE A O 1
ATOM 747 N N . ALA A 1 95 ? -3.846 -10.794 7.976 1.00 98.06 95 ALA A N 1
ATOM 748 C CA . ALA A 1 95 ? -3.248 -9.715 8.762 1.00 98.06 95 ALA A CA 1
ATOM 749 C C . ALA A 1 95 ? -4.251 -9.032 9.710 1.00 98.06 95 ALA A C 1
ATOM 751 O O . ALA A 1 95 ? -3.925 -8.756 10.861 1.00 98.06 95 ALA A O 1
ATOM 752 N N . VAL A 1 96 ? -5.477 -8.776 9.240 1.00 98.25 96 VAL A N 1
ATOM 753 C CA . VAL A 1 96 ? -6.544 -8.190 10.070 1.00 98.25 96 VAL A CA 1
ATOM 754 C C . VAL A 1 96 ? -6.974 -9.158 11.175 1.00 98.25 96 VAL A C 1
ATOM 756 O O . VAL A 1 96 ? -7.124 -8.748 12.325 1.00 98.25 96 VAL A O 1
ATOM 759 N N . ASP A 1 97 ? -7.155 -10.435 10.840 1.00 98.25 97 ASP A N 1
ATOM 760 C CA . ASP A 1 97 ? -7.615 -11.457 11.781 1.00 98.25 97 ASP A CA 1
ATOM 761 C C . ASP A 1 97 ? -6.567 -11.747 12.867 1.00 98.25 97 ASP A C 1
ATOM 763 O O . ASP A 1 97 ? -6.912 -11.822 14.049 1.00 98.25 97 ASP A O 1
ATOM 767 N N . GLU A 1 98 ? -5.287 -11.854 12.498 1.00 97.69 98 GLU A N 1
ATOM 768 C CA . GLU A 1 98 ? -4.207 -12.090 13.460 1.00 97.69 98 GLU A CA 1
ATOM 769 C C . GLU A 1 98 ? -4.010 -10.868 14.371 1.00 97.69 98 GLU A C 1
ATOM 771 O O . GLU A 1 98 ? -3.912 -11.030 15.585 1.00 97.69 98 GLU A O 1
ATOM 776 N N . HIS A 1 99 ? -4.098 -9.641 13.837 1.00 95.94 99 HIS A N 1
ATOM 777 C CA . HIS A 1 99 ? -4.090 -8.430 14.664 1.00 95.94 99 HIS A CA 1
ATOM 778 C C . HIS A 1 99 ? -5.250 -8.408 15.670 1.00 95.94 99 HIS A C 1
ATOM 780 O O . HIS A 1 99 ? -5.035 -8.139 16.850 1.00 95.94 99 HIS A O 1
ATOM 786 N N . ASN A 1 100 ? -6.476 -8.713 15.231 1.00 95.81 100 ASN A N 1
ATOM 787 C CA . ASN A 1 100 ? -7.642 -8.771 16.118 1.00 95.81 100 ASN A CA 1
ATOM 788 C C . ASN A 1 100 ? -7.437 -9.767 17.266 1.00 95.81 100 ASN A C 1
ATOM 790 O O . ASN A 1 100 ? -7.796 -9.487 18.411 1.00 95.81 100 ASN A O 1
ATOM 794 N N . LYS A 1 101 ? -6.840 -10.923 16.966 1.00 95.31 101 LYS A N 1
ATOM 795 C CA . LYS A 1 101 ? -6.525 -11.963 17.946 1.00 95.31 101 LYS A CA 1
ATOM 796 C C . LYS A 1 101 ? -5.452 -11.518 18.944 1.00 95.31 101 LYS A C 1
ATOM 798 O O . LYS A 1 101 ? -5.637 -11.737 20.139 1.00 95.31 101 LYS A O 1
ATOM 803 N N . GLU A 1 102 ? -4.363 -10.910 18.478 1.00 90.62 102 GLU A N 1
ATOM 804 C CA . GLU A 1 102 ? -3.238 -10.468 19.318 1.00 90.62 102 GLU A CA 1
ATOM 805 C C . GLU A 1 102 ? -3.573 -9.234 20.168 1.00 90.62 102 GLU A C 1
ATOM 807 O O . GLU A 1 102 ? -3.216 -9.170 21.342 1.00 90.62 102 GLU A O 1
ATOM 812 N N . ALA A 1 103 ? -4.269 -8.257 19.583 1.00 87.94 103 ALA A N 1
ATOM 813 C CA . ALA A 1 103 ? -4.583 -6.975 20.212 1.00 87.94 103 ALA A CA 1
ATOM 814 C C . ALA A 1 103 ? -5.981 -6.930 20.857 1.00 87.94 103 ALA A C 1
ATOM 816 O O . ALA A 1 103 ? -6.378 -5.894 21.388 1.00 87.94 103 ALA A O 1
ATOM 817 N N . HIS A 1 104 ? -6.737 -8.033 20.806 1.00 88.69 104 HIS A N 1
ATOM 818 C CA . HIS A 1 104 ? -8.121 -8.127 21.285 1.00 88.69 104 HIS A CA 1
ATOM 819 C C . HIS A 1 104 ? -9.060 -7.063 20.675 1.00 88.69 104 HIS A C 1
ATOM 821 O O . HIS A 1 104 ? -9.933 -6.511 21.351 1.00 88.69 104 HIS A O 1
ATOM 827 N N . THR A 1 105 ? -8.883 -6.773 19.383 1.00 90.88 105 THR A N 1
ATOM 828 C CA . THR A 1 105 ? -9.690 -5.808 18.616 1.00 90.88 105 THR A CA 1
ATOM 829 C C . THR A 1 105 ? -10.696 -6.505 17.686 1.00 90.88 105 THR A C 1
ATOM 831 O O . THR A 1 105 ? -10.771 -7.731 17.628 1.00 90.88 105 THR A O 1
ATOM 834 N N . HIS A 1 106 ? -11.551 -5.723 17.012 1.00 93.75 106 HIS A N 1
ATOM 835 C CA . HIS A 1 106 ? -12.659 -6.228 16.182 1.00 93.75 106 HIS A CA 1
ATOM 836 C C . HIS A 1 106 ? -12.730 -5.525 14.814 1.00 93.75 106 HIS A C 1
ATOM 838 O O . HIS A 1 106 ? -13.810 -5.167 14.333 1.00 93.75 106 HIS A O 1
ATOM 844 N N . LEU A 1 107 ? -11.575 -5.285 14.193 1.00 94.31 107 LEU A N 1
ATOM 845 C CA . LEU A 1 107 ? -11.481 -4.696 12.861 1.00 94.31 107 LEU A CA 1
ATOM 846 C C . LEU A 1 107 ? -12.126 -5.615 11.817 1.00 94.31 107 LEU A C 1
ATOM 848 O O . LEU A 1 107 ? -11.919 -6.827 11.828 1.00 94.31 107 LEU A O 1
ATOM 852 N N . LYS A 1 108 ? -12.871 -5.046 10.866 1.00 96.94 108 LYS A N 1
ATOM 853 C CA . LYS A 1 108 ? -13.418 -5.794 9.723 1.00 96.94 108 LYS A CA 1
ATOM 854 C C . LYS A 1 108 ? -12.658 -5.433 8.459 1.00 96.94 108 LYS A C 1
ATOM 856 O O . LYS A 1 108 ? -12.641 -4.270 8.064 1.00 96.94 108 LYS A O 1
ATOM 861 N N . PHE A 1 109 ? -12.070 -6.419 7.790 1.00 97.50 109 PHE A N 1
ATOM 862 C CA . PHE A 1 109 ? -11.412 -6.203 6.502 1.00 97.50 109 PHE A CA 1
ATOM 863 C C .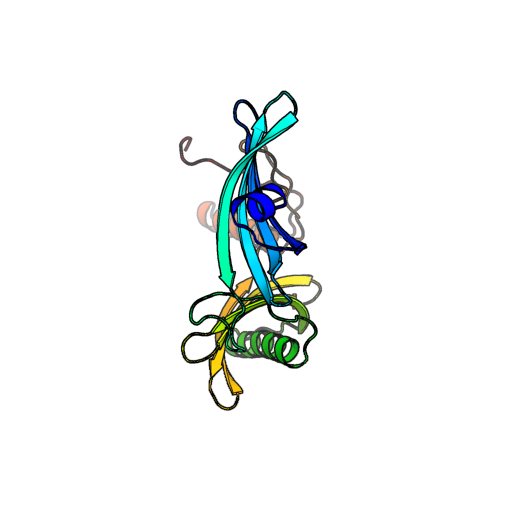 PHE A 1 109 ? -12.366 -5.531 5.495 1.00 97.50 109 PHE A C 1
ATOM 865 O O . PHE A 1 109 ? -13.469 -6.029 5.261 1.00 97.50 109 PHE A O 1
ATOM 872 N N . ASN A 1 110 ? -11.941 -4.413 4.894 1.00 93.50 110 ASN A N 1
ATOM 873 C CA . ASN A 1 110 ? -12.687 -3.715 3.844 1.00 93.50 110 ASN A CA 1
ATOM 874 C C . ASN A 1 110 ? -12.103 -4.021 2.460 1.00 93.50 110 ASN A C 1
ATOM 876 O O . ASN A 1 110 ? -12.804 -4.574 1.617 1.00 93.50 110 ASN A O 1
ATOM 880 N N . ARG A 1 111 ? -10.828 -3.677 2.228 1.00 89.06 111 ARG A N 1
ATOM 881 C CA . ARG A 1 111 ? -10.114 -3.989 0.979 1.00 89.06 111 ARG A CA 1
ATOM 882 C C . ARG A 1 111 ? -8.601 -3.876 1.130 1.00 89.06 111 ARG A C 1
ATOM 884 O O . ARG A 1 111 ? -8.109 -3.101 1.949 1.00 89.06 111 ARG A O 1
ATOM 891 N N . LEU A 1 112 ? -7.881 -4.567 0.252 1.00 90.12 112 LEU A N 1
ATOM 892 C CA . LEU A 1 112 ? -6.463 -4.330 0.002 1.00 90.12 112 LEU A CA 1
ATOM 893 C C . LEU A 1 112 ? -6.315 -3.114 -0.933 1.00 90.12 112 LEU A C 1
ATOM 895 O O . LEU A 1 112 ? -7.034 -2.992 -1.925 1.00 90.12 112 LEU A O 1
ATOM 899 N N . VAL A 1 113 ? -5.455 -2.163 -0.573 1.00 81.31 113 VAL A N 1
ATOM 900 C CA . VAL A 1 113 ? -5.228 -0.908 -1.312 1.00 81.31 113 VAL A CA 1
ATOM 901 C C . VAL A 1 113 ? -4.033 -1.043 -2.244 1.00 81.31 113 VAL A C 1
ATOM 903 O O . VAL A 1 113 ? -4.140 -0.739 -3.428 1.00 81.31 113 VAL A O 1
ATOM 906 N N . SER A 1 114 ? -2.913 -1.496 -1.698 1.00 72.44 114 SER A N 1
ATOM 907 C CA . SER A 1 114 ? -1.665 -1.768 -2.401 1.00 72.44 114 SER A CA 1
ATOM 908 C C . SER A 1 114 ? -0.897 -2.828 -1.626 1.00 72.44 114 SER A C 1
ATOM 910 O O . SER A 1 114 ? -1.187 -3.100 -0.458 1.00 72.44 114 SER A O 1
ATOM 912 N N . GLY A 1 115 ? 0.076 -3.442 -2.279 1.00 78.31 115 GLY A N 1
ATOM 913 C CA . GLY A 1 115 ? 1.011 -4.303 -1.590 1.00 78.31 115 GLY A CA 1
ATOM 914 C C . GLY A 1 115 ? 2.250 -4.548 -2.421 1.00 78.31 115 GLY A C 1
ATOM 915 O O . GLY A 1 115 ? 2.215 -4.501 -3.653 1.00 78.31 115 GLY A O 1
ATOM 916 N N . GLU A 1 116 ? 3.336 -4.826 -1.728 1.00 77.69 116 GLU A N 1
ATOM 917 C CA . GLU A 1 116 ? 4.599 -5.230 -2.318 1.00 77.69 116 GLU A CA 1
ATOM 918 C C . GLU A 1 116 ? 5.048 -6.531 -1.664 1.00 77.69 116 GLU A C 1
ATOM 920 O O . GLU A 1 116 ? 4.753 -6.794 -0.499 1.00 77.69 116 GLU A O 1
ATOM 925 N N . ARG A 1 117 ? 5.758 -7.360 -2.423 1.00 80.69 117 ARG A N 1
ATOM 926 C CA . ARG A 1 117 ? 6.399 -8.578 -1.947 1.00 80.69 117 ARG A CA 1
ATOM 927 C C . ARG A 1 117 ? 7.899 -8.502 -2.148 1.00 80.69 117 ARG A C 1
ATOM 929 O O . ARG A 1 117 ? 8.360 -8.028 -3.186 1.00 80.69 117 ARG A O 1
ATOM 936 N N . GLN A 1 118 ? 8.647 -9.052 -1.212 1.00 76.12 118 GLN A N 1
ATOM 937 C CA . GLN A 1 118 ? 10.083 -9.243 -1.327 1.00 76.12 118 GLN A CA 1
ATOM 938 C C . GLN A 1 118 ? 10.392 -10.726 -1.180 1.00 76.12 118 GLN A C 1
ATOM 940 O O . GLN A 1 118 ? 10.037 -11.349 -0.178 1.00 76.12 118 GLN A O 1
ATOM 945 N N . ILE A 1 119 ? 11.065 -11.293 -2.180 1.00 64.94 119 ILE A N 1
ATOM 946 C CA . ILE A 1 119 ? 11.555 -12.667 -2.097 1.00 64.94 119 ILE A CA 1
ATOM 947 C C . ILE A 1 119 ? 12.943 -12.633 -1.479 1.00 64.94 119 ILE A C 1
ATOM 949 O O . ILE A 1 119 ? 13.826 -11.971 -2.003 1.00 64.94 119 ILE A O 1
ATOM 953 N N . VAL A 1 120 ? 13.147 -13.331 -0.368 1.00 65.31 120 VAL A N 1
ATOM 954 C CA . VAL A 1 120 ? 14.485 -13.546 0.207 1.00 65.31 120 VAL A CA 1
ATOM 955 C C . VAL A 1 120 ? 14.763 -15.046 0.143 1.00 65.31 120 VAL A C 1
ATOM 957 O O . VAL A 1 120 ? 15.063 -15.560 -0.928 1.00 65.31 120 VAL A O 1
ATOM 960 N N . SER A 1 121 ? 14.539 -15.781 1.236 1.00 59.06 121 SER A N 1
ATOM 961 C CA . SER A 1 121 ? 14.470 -17.255 1.224 1.00 59.06 121 SER A CA 1
ATOM 962 C C . SER A 1 121 ? 13.030 -17.780 1.093 1.00 59.06 121 SER A C 1
ATOM 964 O O . SER A 1 121 ? 12.816 -18.951 0.792 1.00 59.06 121 SER A O 1
ATOM 966 N N . ARG A 1 122 ? 12.045 -16.917 1.371 1.00 74.69 122 ARG A N 1
ATOM 967 C CA . ARG A 1 122 ? 10.583 -17.106 1.310 1.00 74.69 122 ARG A CA 1
ATOM 968 C C . ARG A 1 122 ? 9.977 -15.756 0.880 1.00 74.69 122 ARG A C 1
ATOM 970 O O . ARG A 1 122 ? 10.653 -15.047 0.136 1.00 74.69 122 ARG A O 1
ATOM 977 N N . VAL A 1 123 ? 8.784 -15.363 1.338 1.00 80.31 123 VAL A N 1
ATOM 978 C CA . VAL A 1 123 ? 8.159 -14.101 0.902 1.00 80.31 123 VAL A CA 1
ATOM 979 C C . VAL A 1 123 ? 7.782 -13.211 2.088 1.00 80.31 123 VAL A C 1
ATOM 981 O O . VAL A 1 123 ? 7.047 -13.641 2.973 1.00 80.31 123 VAL A O 1
ATOM 984 N N . ASN A 1 124 ? 8.278 -11.972 2.089 1.00 82.00 124 ASN A N 1
ATOM 985 C CA . ASN A 1 124 ? 7.757 -10.883 2.920 1.00 82.00 124 ASN A CA 1
ATOM 986 C C . ASN A 1 124 ? 6.730 -10.094 2.107 1.00 82.00 124 ASN A C 1
ATOM 988 O O . ASN A 1 124 ? 6.937 -9.887 0.911 1.00 82.00 124 ASN A O 1
ATOM 992 N N . TYR A 1 125 ? 5.677 -9.607 2.750 1.00 90.38 125 TYR A N 1
ATOM 993 C CA . TYR A 1 125 ? 4.667 -8.740 2.159 1.00 90.38 125 TYR A CA 1
ATOM 994 C C . TYR A 1 125 ? 4.503 -7.481 2.998 1.00 90.38 125 TYR A C 1
ATOM 996 O O . TYR A 1 125 ? 4.317 -7.568 4.207 1.00 90.38 125 TYR A O 1
ATOM 1004 N N . MET A 1 126 ? 4.503 -6.329 2.338 1.00 87.38 126 MET A N 1
ATOM 1005 C CA . MET A 1 126 ? 4.105 -5.053 2.916 1.00 87.38 126 MET A CA 1
ATOM 1006 C C . MET A 1 126 ? 2.770 -4.674 2.287 1.00 87.38 126 MET A C 1
ATOM 1008 O O . MET A 1 126 ? 2.684 -4.489 1.074 1.00 87.38 126 MET A O 1
ATOM 1012 N N . LEU A 1 127 ? 1.712 -4.633 3.090 1.00 90.06 127 LEU A N 1
ATOM 1013 C CA . LEU A 1 127 ? 0.335 -4.477 2.630 1.00 90.06 127 LEU A CA 1
ATOM 1014 C C . LEU A 1 127 ? -0.256 -3.180 3.167 1.00 90.06 127 LEU A C 1
ATOM 1016 O O . LEU A 1 127 ? -0.159 -2.905 4.358 1.00 90.06 127 LEU A O 1
ATOM 1020 N N . ILE A 1 128 ? -0.950 -2.436 2.309 1.00 90.31 128 ILE A N 1
ATOM 1021 C CA . ILE A 1 128 ? -1.774 -1.299 2.718 1.00 90.31 128 ILE A CA 1
ATOM 1022 C C . ILE A 1 128 ? -3.234 -1.731 2.694 1.00 90.31 128 ILE A C 1
ATOM 1024 O O . ILE A 1 128 ? -3.796 -2.015 1.637 1.00 90.31 128 ILE A O 1
ATOM 1028 N N . ILE A 1 129 ? -3.867 -1.784 3.858 1.00 92.81 129 ILE A N 1
ATOM 1029 C CA . ILE A 1 129 ? -5.186 -2.382 4.058 1.00 92.81 129 ILE A CA 1
ATOM 1030 C C . ILE A 1 129 ? -6.145 -1.316 4.569 1.00 92.81 129 ILE A C 1
ATOM 1032 O O . ILE A 1 129 ? -5.840 -0.599 5.515 1.00 92.81 129 ILE A O 1
ATOM 1036 N N . LYS A 1 130 ? -7.343 -1.237 3.987 1.00 86.62 130 LYS A N 1
ATOM 1037 C CA . LYS A 1 130 ? -8.463 -0.554 4.636 1.00 86.62 130 LYS A CA 1
ATOM 1038 C C . LYS A 1 130 ? -9.245 -1.554 5.472 1.00 86.62 130 LYS A C 1
ATOM 1040 O O . LYS A 1 130 ? -9.637 -2.610 4.970 1.00 86.62 130 LYS A O 1
ATOM 1045 N N . ALA A 1 131 ? -9.508 -1.196 6.722 1.00 91.75 131 ALA A N 1
ATOM 1046 C CA . ALA A 1 131 ? -10.359 -1.958 7.624 1.00 91.75 131 ALA A CA 1
ATOM 1047 C C . ALA A 1 131 ? -11.346 -1.030 8.341 1.00 91.75 131 ALA A C 1
ATOM 1049 O O . ALA A 1 131 ? -11.094 0.161 8.520 1.00 91.75 131 ALA A O 1
ATOM 1050 N N . ILE A 1 132 ? -12.499 -1.583 8.699 1.00 87.75 132 ILE A N 1
ATOM 1051 C CA . ILE A 1 132 ? -13.558 -0.892 9.425 1.00 87.75 132 ILE A CA 1
ATOM 1052 C C . ILE A 1 132 ? -13.343 -1.115 10.921 1.00 87.75 132 ILE A C 1
ATOM 1054 O O . ILE A 1 132 ? -13.317 -2.261 11.372 1.00 87.75 132 ILE A O 1
ATOM 1058 N N . ASN A 1 133 ? -13.240 -0.028 11.675 1.00 83.31 133 ASN A N 1
ATOM 1059 C CA . ASN A 1 133 ? -13.181 -0.003 13.130 1.00 83.31 133 ASN A CA 1
ATOM 1060 C C . ASN A 1 133 ? -14.443 0.696 13.658 1.00 83.31 133 ASN A C 1
ATOM 1062 O O . ASN A 1 133 ? -14.542 1.924 13.627 1.00 83.31 133 ASN A O 1
ATOM 1066 N N . GLY A 1 134 ? -15.453 -0.080 14.057 1.00 85.62 134 GLY A N 1
ATOM 1067 C CA . GLY A 1 134 ? -16.781 0.464 14.361 1.00 85.62 134 GLY A CA 1
ATOM 1068 C C . GLY A 1 134 ? -17.436 1.073 13.116 1.00 85.62 134 GLY A C 1
ATOM 1069 O O . GLY A 1 134 ? -17.787 0.343 12.190 1.00 85.62 134 GLY A O 1
ATOM 1070 N N . GLU A 1 135 ? -17.589 2.398 13.095 1.00 75.69 135 GLU A N 1
ATOM 1071 C CA . GLU A 1 135 ? -18.162 3.160 11.970 1.00 75.69 135 GLU A CA 1
ATOM 1072 C C . GLU A 1 135 ? -17.094 3.809 11.068 1.00 75.69 135 GLU A C 1
ATOM 1074 O O . GLU A 1 135 ? -17.418 4.381 10.028 1.00 75.69 135 GLU A O 1
ATOM 1079 N N . LEU A 1 136 ? -15.811 3.709 11.432 1.00 74.06 136 LEU A N 1
ATOM 1080 C CA . LEU A 1 136 ? -14.712 4.364 10.723 1.00 74.06 136 LEU A CA 1
ATOM 1081 C C . LEU A 1 136 ? -14.022 3.405 9.755 1.00 74.06 136 LEU A C 1
ATOM 1083 O O . LEU A 1 136 ? -13.733 2.267 10.111 1.00 74.06 136 LEU A O 1
ATOM 1087 N N . ILE A 1 137 ? -13.679 3.879 8.554 1.00 80.31 137 ILE A N 1
ATOM 1088 C CA . ILE A 1 137 ? -12.763 3.175 7.644 1.00 80.31 137 ILE A CA 1
ATOM 1089 C C . ILE A 1 137 ? -11.364 3.763 7.829 1.00 80.31 137 ILE A C 1
ATOM 1091 O O . ILE A 1 137 ? -11.107 4.893 7.418 1.00 80.31 137 ILE A O 1
ATOM 1095 N N . GLN A 1 138 ? -10.457 2.984 8.410 1.00 83.06 138 GLN A N 1
ATOM 1096 C CA . GLN A 1 138 ? -9.068 3.368 8.665 1.00 83.06 138 GLN A CA 1
ATOM 1097 C C . GLN A 1 138 ? -8.117 2.608 7.731 1.00 83.06 138 GLN A C 1
ATOM 1099 O O . GLN A 1 138 ? -8.464 1.549 7.199 1.00 83.06 138 GLN A O 1
ATOM 1104 N N . THR A 1 139 ? -6.934 3.177 7.492 1.00 82.81 139 THR A N 1
ATOM 1105 C CA . THR A 1 139 ? -5.890 2.574 6.650 1.00 82.81 139 THR A CA 1
ATOM 1106 C C . THR A 1 139 ? -4.761 2.068 7.536 1.00 82.81 139 THR A C 1
ATOM 1108 O O . THR A 1 139 ? -4.361 2.753 8.473 1.00 82.81 139 THR A O 1
ATOM 1111 N N . TYR A 1 140 ? -4.247 0.885 7.232 1.00 88.88 140 TYR A N 1
ATOM 1112 C CA . TYR A 1 140 ? -3.231 0.194 8.009 1.00 88.88 140 TYR A CA 1
ATOM 1113 C C . TYR A 1 140 ? -2.113 -0.294 7.098 1.00 88.88 140 TYR A C 1
ATOM 1115 O O . TYR A 1 140 ? -2.374 -0.713 5.971 1.00 88.88 140 TYR A O 1
ATOM 1123 N N . GLU A 1 141 ? -0.890 -0.262 7.605 1.00 89.44 141 GLU A N 1
ATOM 1124 C CA . GLU A 1 141 ? 0.254 -0.972 7.051 1.00 89.44 141 GLU A CA 1
ATOM 1125 C C . GLU A 1 141 ? 0.415 -2.295 7.801 1.00 89.44 141 GLU A C 1
ATOM 1127 O O . GLU A 1 141 ? 0.381 -2.318 9.035 1.00 89.44 141 GLU A O 1
ATOM 1132 N N . ALA A 1 142 ? 0.584 -3.388 7.063 1.00 93.56 142 ALA A N 1
ATOM 1133 C CA . ALA A 1 142 ? 0.847 -4.705 7.621 1.00 93.56 142 ALA A CA 1
ATOM 1134 C C . ALA A 1 142 ? 2.097 -5.328 6.994 1.00 93.56 142 ALA A C 1
ATOM 1136 O O . ALA A 1 142 ? 2.215 -5.382 5.770 1.00 93.56 142 ALA A O 1
ATOM 1137 N N . ASP A 1 143 ? 2.986 -5.842 7.840 1.00 90.38 143 ASP A N 1
ATOM 1138 C CA . ASP A 1 143 ? 4.132 -6.667 7.453 1.00 90.38 143 ASP A CA 1
ATOM 1139 C C . ASP A 1 143 ? 3.787 -8.134 7.723 1.00 90.38 143 ASP A C 1
ATOM 1141 O O . ASP A 1 143 ? 3.559 -8.525 8.873 1.00 90.38 143 ASP A O 1
ATOM 1145 N N . VAL A 1 144 ? 3.715 -8.935 6.662 1.00 94.19 144 VAL A N 1
ATOM 1146 C CA . VAL A 1 144 ? 3.369 -10.357 6.719 1.00 94.19 144 VAL A CA 1
ATOM 1147 C C . VAL A 1 144 ? 4.496 -11.188 6.124 1.00 94.19 144 VAL A C 1
ATOM 1149 O O . VAL A 1 144 ? 4.893 -10.994 4.978 1.00 94.19 144 VAL A O 1
ATOM 1152 N N . PHE A 1 145 ? 4.950 -12.191 6.864 1.00 84.81 145 PHE A N 1
ATOM 1153 C CA . PHE A 1 145 ? 5.872 -13.205 6.369 1.00 84.81 145 PHE A CA 1
ATOM 1154 C C . PHE A 1 145 ? 5.126 -14.492 6.020 1.00 84.81 145 PHE A C 1
ATOM 1156 O O . PHE A 1 145 ? 4.339 -14.996 6.819 1.00 84.81 145 PHE A O 1
ATOM 1163 N N . GLU A 1 146 ? 5.400 -15.061 4.847 1.00 85.94 146 GLU A N 1
ATOM 1164 C CA . GLU A 1 146 ? 4.819 -16.324 4.390 1.00 85.94 146 GLU A CA 1
ATOM 1165 C C . GLU A 1 146 ? 5.904 -17.373 4.151 1.00 85.94 146 GLU A C 1
ATOM 1167 O O . GLU A 1 146 ? 6.833 -17.184 3.363 1.00 85.94 146 GLU A O 1
ATOM 1172 N N . ALA A 1 147 ? 5.771 -18.510 4.831 1.00 78.50 147 ALA A N 1
ATOM 1173 C CA . ALA A 1 147 ? 6.659 -19.653 4.737 1.00 78.50 147 ALA A CA 1
ATOM 1174 C C . ALA A 1 147 ? 6.171 -20.726 3.740 1.00 78.50 147 ALA A C 1
ATOM 1176 O O . ALA A 1 147 ? 5.114 -20.645 3.120 1.00 78.50 147 ALA A O 1
ATOM 1177 N N . LEU A 1 148 ? 6.988 -21.771 3.584 1.00 64.56 148 LEU A N 1
ATOM 1178 C CA . LEU A 1 148 ? 6.710 -22.958 2.771 1.00 64.56 148 LEU A CA 1
ATOM 1179 C C . LEU A 1 148 ? 5.511 -23.669 3.399 1.00 64.56 148 LEU A C 1
ATOM 1181 O O . LEU A 1 148 ? 5.441 -23.773 4.621 1.00 64.56 148 LEU A O 1
ATOM 1185 N N . HIS A 1 149 ? 4.604 -24.160 2.555 1.00 67.38 149 HIS A N 1
ATOM 1186 C CA . HIS A 1 149 ? 3.315 -24.749 2.945 1.00 67.38 149 HIS A CA 1
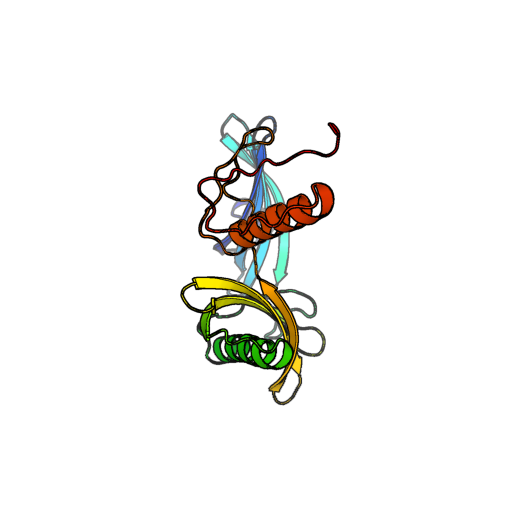ATOM 1187 C C . HIS A 1 149 ? 2.269 -23.754 3.486 1.00 67.38 149 HIS A C 1
ATOM 1189 O O . HIS A 1 149 ? 1.273 -24.185 4.058 1.00 67.38 149 HIS A O 1
ATOM 1195 N N . GLY A 1 150 ? 2.452 -22.444 3.273 1.00 72.94 150 GLY A N 1
ATOM 1196 C CA . GLY A 1 150 ? 1.413 -21.435 3.526 1.00 72.94 150 GLY A CA 1
ATOM 1197 C C . GLY A 1 150 ? 1.279 -20.992 4.984 1.00 72.94 150 GLY A C 1
ATOM 1198 O O . GLY A 1 150 ? 0.293 -20.351 5.339 1.00 72.94 150 GLY A O 1
ATOM 1199 N N . GLN A 1 151 ? 2.250 -21.316 5.844 1.00 84.00 151 GLN A N 1
ATOM 1200 C CA . GLN A 1 151 ? 2.282 -20.783 7.205 1.00 84.00 151 GLN A CA 1
ATOM 1201 C C . GLN A 1 151 ? 2.615 -19.286 7.157 1.00 84.00 151 GLN A C 1
ATOM 1203 O O . GLN A 1 151 ? 3.627 -18.899 6.575 1.00 84.00 151 GLN A O 1
ATOM 1208 N N . ARG A 1 152 ? 1.765 -18.454 7.760 1.00 93.50 152 ARG A N 1
ATOM 1209 C CA . ARG A 1 152 ? 1.883 -16.991 7.748 1.00 93.50 152 ARG A CA 1
ATOM 1210 C C . ARG A 1 152 ? 2.159 -16.474 9.160 1.00 93.50 152 ARG A C 1
ATOM 1212 O O . ARG A 1 152 ? 1.677 -17.052 10.132 1.00 93.50 152 ARG A O 1
ATOM 1219 N N . VAL A 1 153 ? 2.938 -15.404 9.260 1.00 91.88 153 VAL A N 1
ATOM 1220 C CA . VAL A 1 153 ? 3.249 -14.693 10.507 1.00 91.88 153 VAL A CA 1
ATOM 1221 C C . VAL A 1 153 ? 3.017 -13.207 10.271 1.00 91.88 153 VAL A C 1
ATOM 1223 O O . VAL A 1 153 ? 3.482 -12.665 9.269 1.00 91.88 153 VAL A O 1
ATOM 1226 N N . LEU A 1 154 ? 2.288 -12.556 11.176 1.00 94.88 154 LEU A N 1
ATOM 1227 C CA . LEU A 1 154 ? 2.132 -11.106 11.186 1.00 94.88 154 LEU A CA 1
ATOM 1228 C C . LEU A 1 154 ? 3.294 -10.503 11.986 1.00 94.88 154 LEU A C 1
ATOM 1230 O O . LEU A 1 154 ? 3.406 -10.733 13.184 1.00 94.88 154 LEU A O 1
ATOM 1234 N N . ASN A 1 155 ? 4.178 -9.760 11.325 1.00 82.81 155 ASN A N 1
ATOM 1235 C CA . ASN A 1 155 ? 5.328 -9.130 11.980 1.00 82.81 155 ASN A CA 1
ATOM 1236 C C . ASN A 1 155 ? 4.964 -7.762 12.561 1.00 82.81 155 ASN A C 1
ATOM 1238 O O . ASN A 1 155 ? 5.461 -7.373 13.617 1.00 82.81 155 ASN A O 1
ATOM 1242 N N . SER A 1 156 ? 4.124 -7.000 11.855 1.00 85.69 156 SER A N 1
ATOM 1243 C CA . SER A 1 156 ? 3.616 -5.724 12.353 1.00 85.69 156 SER A CA 1
ATOM 1244 C C . SER A 1 156 ? 2.286 -5.349 11.711 1.00 85.69 156 SER A C 1
ATOM 1246 O O . SER A 1 156 ? 2.013 -5.711 10.568 1.00 85.69 156 SER A O 1
ATOM 1248 N N . PHE A 1 157 ? 1.469 -4.605 12.454 1.00 92.50 157 PHE A N 1
ATOM 1249 C CA . PHE A 1 157 ? 0.213 -4.040 11.977 1.00 92.50 157 PHE A CA 1
ATOM 1250 C C . PHE A 1 157 ? 0.020 -2.668 12.617 1.00 92.50 157 PHE A C 1
ATOM 1252 O O . PHE A 1 157 ? -0.094 -2.559 13.839 1.00 92.50 157 PHE A O 1
ATOM 1259 N N . LYS A 1 158 ? 0.050 -1.608 11.809 1.00 86.62 158 LYS A N 1
ATOM 1260 C CA . LYS A 1 158 ? 0.060 -0.222 12.291 1.00 86.62 158 LYS A CA 1
ATOM 1261 C C . LYS A 1 158 ? -0.960 0.598 11.532 1.00 86.62 158 LYS A C 1
ATOM 1263 O O . LYS A 1 158 ? -1.067 0.485 10.315 1.00 86.62 158 LYS A O 1
ATOM 1268 N N . ILE A 1 159 ? -1.696 1.449 12.239 1.00 82.50 159 ILE A N 1
ATOM 1269 C CA . ILE A 1 159 ? -2.523 2.453 11.577 1.00 82.50 159 ILE A CA 1
ATOM 1270 C C . ILE A 1 159 ? -1.601 3.419 10.827 1.00 82.50 159 ILE A C 1
ATOM 1272 O O . ILE A 1 159 ? -0.657 3.965 11.397 1.00 82.50 159 ILE A O 1
ATOM 1276 N N . ILE A 1 160 ? -1.872 3.625 9.542 1.00 73.62 160 ILE A N 1
ATOM 1277 C CA . ILE A 1 160 ? -1.315 4.761 8.822 1.00 73.62 160 ILE A CA 1
ATOM 1278 C C . ILE A 1 160 ? -2.202 5.931 9.220 1.00 73.62 160 ILE A C 1
ATOM 1280 O O . ILE A 1 160 ? -3.289 6.118 8.666 1.00 73.62 160 ILE A O 1
ATOM 1284 N N . HIS A 1 161 ? -1.770 6.689 10.229 1.00 55.88 161 HIS A N 1
ATOM 1285 C CA . HIS A 1 161 ? -2.284 8.041 10.389 1.00 55.88 161 HIS A CA 1
ATOM 1286 C C . HIS A 1 161 ? -1.991 8.761 9.072 1.00 55.88 161 HIS A C 1
ATOM 1288 O O . HIS A 1 161 ? -0.837 8.870 8.662 1.00 55.88 161 HIS A O 1
ATOM 1294 N N . LEU A 1 162 ? -3.041 9.171 8.358 1.00 46.44 162 LEU A N 1
ATOM 1295 C CA . LEU A 1 162 ? -2.880 10.125 7.272 1.00 46.44 162 LEU A CA 1
ATOM 1296 C C . LEU A 1 162 ? -2.337 11.404 7.899 1.00 46.44 162 LEU A C 1
ATOM 1298 O O . LEU A 1 162 ? -3.104 12.172 8.465 1.00 46.44 162 LEU A O 1
ATOM 1302 N N . GLU A 1 163 ? -1.038 11.631 7.780 1.00 40.66 163 GLU A N 1
ATOM 1303 C CA . GLU A 1 163 ? -0.471 12.964 7.883 1.00 40.66 163 GLU A CA 1
ATOM 1304 C C . GLU A 1 163 ? 0.506 13.186 6.715 1.00 40.66 163 GLU A C 1
ATOM 1306 O O . GLU A 1 163 ? 1.269 12.297 6.341 1.00 40.66 163 GLU A O 1
ATOM 1311 N N . ILE A 1 164 ? 0.506 14.419 6.189 1.00 39.25 164 ILE A N 1
ATOM 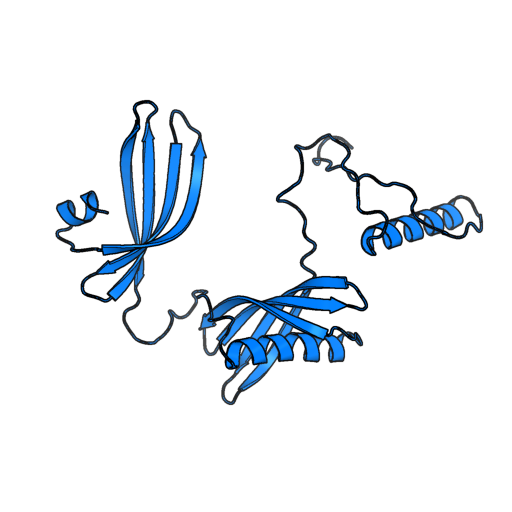1312 C CA . ILE A 1 164 ? 1.530 15.028 5.315 1.00 39.25 164 ILE A CA 1
ATOM 1313 C C . ILE A 1 164 ? 1.406 14.808 3.785 1.00 39.25 164 ILE A C 1
ATOM 1315 O O . ILE A 1 164 ? 2.381 14.507 3.103 1.00 39.25 164 ILE A O 1
ATOM 1319 N N . SER A 1 165 ? 0.241 15.073 3.185 1.00 36.84 165 SER A N 1
ATOM 1320 C CA . SER A 1 165 ? 0.236 15.619 1.801 1.00 36.84 165 SER A CA 1
ATOM 1321 C C . SER A 1 165 ? -0.670 16.836 1.588 1.00 36.84 165 SER A C 1
ATOM 1323 O O . SER A 1 165 ? -0.533 17.510 0.573 1.00 36.84 165 SER A O 1
ATOM 1325 N N . ASP A 1 166 ? -1.465 17.201 2.599 1.00 35.97 166 ASP A N 1
ATOM 1326 C CA . ASP A 1 166 ? -2.340 18.382 2.585 1.00 35.97 166 ASP A CA 1
ATOM 1327 C C . ASP A 1 166 ? -1.937 19.454 3.624 1.00 35.97 166 ASP A C 1
ATOM 1329 O O . ASP A 1 166 ? -2.735 20.331 3.951 1.00 35.97 166 ASP A O 1
ATOM 1333 N N . ILE A 1 167 ? -0.718 19.402 4.186 1.00 45.34 167 ILE A N 1
ATOM 1334 C CA . ILE A 1 167 ? -0.322 20.324 5.266 1.00 45.34 167 ILE A CA 1
ATOM 1335 C C . ILE A 1 167 ? 0.223 21.648 4.687 1.00 45.34 167 ILE A C 1
ATOM 1337 O O . ILE A 1 167 ? 1.213 21.621 3.949 1.00 45.34 167 ILE A O 1
ATOM 1341 N N . PRO A 1 168 ? -0.378 22.810 5.014 1.00 44.66 168 PRO A N 1
ATOM 1342 C CA . PRO A 1 168 ? 0.165 24.125 4.676 1.00 44.66 168 PRO A CA 1
ATOM 1343 C C . PRO A 1 168 ? 1.526 24.377 5.359 1.00 44.66 168 PRO A C 1
ATOM 1345 O O . PRO A 1 168 ? 1.829 23.767 6.383 1.00 44.66 168 PRO A O 1
ATOM 1348 N N . PRO A 1 169 ? 2.378 25.257 4.801 1.00 44.62 169 PRO A N 1
ATOM 1349 C CA . PRO A 1 169 ? 3.749 25.458 5.273 1.00 44.62 169 PRO A CA 1
ATOM 1350 C C . PRO A 1 169 ? 3.832 25.808 6.770 1.00 44.62 169 PRO A C 1
ATOM 1352 O O . PRO A 1 169 ? 2.935 26.442 7.327 1.00 44.62 169 PRO A O 1
ATOM 1355 N N . ALA A 1 170 ? 4.935 25.387 7.401 1.00 51.84 170 ALA A N 1
ATOM 1356 C CA . ALA A 1 170 ? 5.197 25.536 8.832 1.00 51.84 170 ALA A CA 1
ATOM 1357 C C . ALA A 1 170 ? 4.936 26.970 9.336 1.00 51.84 170 ALA A C 1
ATOM 1359 O O . ALA A 1 170 ? 5.390 27.940 8.729 1.00 51.84 170 ALA A O 1
ATOM 1360 N N . GLY A 1 171 ? 4.208 27.075 10.456 1.00 50.59 171 GLY A N 1
ATOM 1361 C CA . GLY A 1 171 ? 3.901 28.335 11.144 1.00 50.59 171 GLY A CA 1
ATOM 1362 C C . GLY A 1 171 ? 2.409 28.677 11.267 1.00 50.59 171 GLY A C 1
ATOM 1363 O O . GLY A 1 171 ? 2.058 29.453 12.151 1.00 50.59 171 GLY A O 1
ATOM 1364 N N . GLY A 1 172 ? 1.517 28.086 10.464 1.00 58.72 172 GLY A N 1
ATOM 1365 C CA . GLY A 1 172 ? 0.062 28.303 10.562 1.00 58.72 172 GLY A CA 1
ATOM 1366 C C . GLY A 1 172 ? -0.669 27.266 11.424 1.00 58.72 172 GLY A C 1
ATOM 1367 O O . GLY A 1 172 ? -0.298 26.094 11.419 1.00 58.72 172 GLY A O 1
ATOM 1368 N N . TRP A 1 173 ? -1.720 27.691 12.135 1.00 63.12 173 TRP A N 1
ATOM 1369 C CA . TRP A 1 173 ? -2.683 26.786 12.771 1.00 63.12 173 TRP A CA 1
ATOM 1370 C C . TRP A 1 173 ? -3.563 26.120 11.707 1.00 63.12 173 TRP A C 1
ATOM 1372 O O . TRP A 1 173 ? -4.078 26.789 10.808 1.00 63.12 173 TRP A O 1
ATOM 1382 N N . THR A 1 174 ? -3.746 24.807 11.808 1.00 65.81 174 THR A N 1
ATOM 1383 C CA . THR A 1 174 ? -4.604 24.019 10.922 1.00 65.81 174 THR A CA 1
ATOM 1384 C C . THR A 1 174 ? -5.745 23.393 11.707 1.00 65.81 174 THR A C 1
ATOM 1386 O O . THR A 1 174 ? -5.467 22.648 12.648 1.00 65.81 174 THR A O 1
ATOM 1389 N N . PRO A 1 175 ? -7.015 23.635 11.337 1.00 69.12 175 PRO A N 1
ATOM 1390 C CA . PRO A 1 175 ? -8.150 22.993 11.987 1.00 69.12 175 PRO A CA 1
ATOM 1391 C C . PRO A 1 175 ? -8.033 21.469 11.964 1.00 69.12 175 PRO A C 1
ATOM 1393 O O . PRO A 1 175 ? -7.763 20.876 10.920 1.00 69.12 175 PRO A O 1
ATOM 1396 N N . ILE A 1 176 ? -8.261 20.840 13.114 1.00 68.94 176 ILE A N 1
ATOM 1397 C CA . ILE A 1 176 ? -8.319 19.381 13.244 1.00 68.94 176 ILE A CA 1
ATOM 1398 C C . ILE A 1 176 ? -9.769 18.905 13.169 1.00 68.94 176 ILE A C 1
ATOM 1400 O O . ILE A 1 176 ? -10.703 19.639 13.502 1.00 68.94 176 ILE A O 1
ATOM 1404 N N . ASP A 1 177 ? -9.969 17.646 12.787 1.00 68.56 177 ASP A N 1
ATOM 1405 C CA . ASP A 1 177 ? -11.281 17.016 12.912 1.00 68.56 177 ASP A CA 1
ATOM 1406 C C . ASP A 1 177 ? -11.607 16.762 14.390 1.00 68.56 177 ASP A C 1
ATOM 1408 O O . ASP A 1 177 ? -11.095 15.833 15.021 1.00 68.56 177 ASP A O 1
ATOM 1412 N N . VAL A 1 178 ? -12.499 17.590 14.933 1.00 62.12 178 VAL A N 1
ATOM 1413 C CA . VAL A 1 178 ? -12.928 17.552 16.338 1.00 62.12 178 VAL A CA 1
ATOM 1414 C C . VAL A 1 178 ? -13.647 16.264 16.736 1.00 62.12 178 VAL A C 1
ATOM 1416 O O . VAL A 1 178 ? -13.759 15.978 17.927 1.00 62.12 178 VAL A O 1
ATOM 1419 N N . ASN A 1 179 ? -14.129 15.487 15.763 1.00 64.38 179 ASN A N 1
ATOM 1420 C CA . ASN A 1 179 ? -14.788 14.208 16.009 1.00 64.38 179 ASN A CA 1
ATOM 1421 C C . ASN A 1 179 ? -13.834 13.016 15.854 1.00 64.38 179 ASN A C 1
ATOM 1423 O O . ASN A 1 179 ? -14.240 11.878 16.099 1.00 64.38 179 ASN A O 1
ATOM 1427 N N . SER A 1 180 ? -12.575 13.247 15.468 1.00 65.06 180 SER A N 1
ATOM 1428 C CA . SER A 1 180 ? -11.597 12.170 15.352 1.00 65.06 180 SER A CA 1
ATOM 1429 C C . SER A 1 180 ? -11.241 11.607 16.732 1.00 65.06 180 SER A C 1
ATOM 1431 O O . SER A 1 180 ? -11.111 12.346 17.713 1.00 65.06 180 SER A O 1
ATOM 1433 N N . LEU A 1 181 ? -11.053 10.284 16.816 1.00 58.12 181 LEU A N 1
ATOM 1434 C CA . LEU A 1 181 ? -10.684 9.627 18.075 1.00 58.12 181 LEU A CA 1
ATOM 1435 C C . LEU A 1 181 ? -9.393 10.222 18.653 1.00 58.12 181 LEU A C 1
ATOM 1437 O O . LEU A 1 181 ? -9.336 10.483 19.848 1.00 58.12 181 LEU A O 1
ATOM 1441 N N . HIS A 1 182 ? -8.411 10.521 17.800 1.00 66.31 182 HIS A N 1
ATOM 1442 C CA . HIS A 1 182 ? -7.147 11.128 18.210 1.00 66.31 182 HIS A CA 1
ATOM 1443 C C . HIS A 1 182 ? -7.344 12.515 18.846 1.00 66.31 182 HIS A C 1
ATOM 1445 O O . HIS A 1 182 ? -6.842 12.775 19.938 1.00 66.31 182 HIS A O 1
ATOM 1451 N N . SER A 1 183 ? -8.140 13.393 18.226 1.00 64.50 183 SER A N 1
ATOM 1452 C CA . SER A 1 183 ? -8.449 14.713 18.794 1.00 64.50 183 SER A CA 1
ATOM 1453 C C . SER A 1 183 ? -9.249 14.612 20.098 1.00 64.50 183 SER A C 1
ATOM 1455 O O . SER A 1 183 ? -8.999 15.366 21.039 1.00 64.50 183 SER A O 1
ATOM 1457 N N . ILE A 1 184 ? -10.175 13.652 20.193 1.00 65.62 184 ILE A N 1
ATOM 1458 C CA . ILE A 1 184 ? -10.942 13.383 21.418 1.00 65.62 184 ILE A CA 1
ATOM 1459 C C . ILE A 1 184 ? -10.035 12.844 22.535 1.00 65.62 184 ILE A C 1
ATOM 1461 O O . ILE A 1 184 ? -10.187 13.245 23.688 1.00 65.62 184 ILE A O 1
ATOM 1465 N N . GLU A 1 185 ? -9.096 11.953 22.222 1.00 64.62 185 GLU A N 1
ATOM 1466 C CA . GLU A 1 185 ? -8.121 11.414 23.176 1.00 64.62 185 GLU A CA 1
ATOM 1467 C C . GLU A 1 185 ? -7.200 12.508 23.713 1.00 64.62 185 GLU A C 1
ATOM 1469 O O . GLU A 1 185 ? -7.045 12.615 24.931 1.00 64.62 185 GLU A O 1
ATOM 1474 N N . LEU A 1 186 ? -6.673 13.374 22.841 1.00 67.50 186 LEU A N 1
ATOM 1475 C CA . LEU A 1 186 ? -5.882 14.541 23.245 1.00 67.50 186 LEU A CA 1
ATOM 1476 C C . LEU A 1 186 ? -6.680 15.476 24.163 1.00 67.50 186 LEU A C 1
ATOM 1478 O O . LEU A 1 186 ? -6.175 15.920 25.194 1.00 67.50 186 LEU A O 1
ATOM 1482 N N . ALA A 1 187 ? -7.951 15.731 23.846 1.00 67.62 187 ALA A N 1
ATOM 1483 C CA . ALA A 1 187 ? -8.800 16.583 24.671 1.00 67.62 187 ALA A CA 1
ATOM 1484 C C . ALA A 1 187 ? -9.129 15.949 26.038 1.00 67.62 187 ALA A C 1
ATOM 1486 O O . ALA A 1 187 ? -9.107 16.632 27.064 1.00 67.62 187 ALA A O 1
ATOM 1487 N N . ARG A 1 188 ? -9.382 14.632 26.089 1.00 71.75 188 ARG A N 1
ATOM 1488 C CA . ARG A 1 188 ? -9.555 13.895 27.355 1.00 71.75 188 ARG A CA 1
ATOM 1489 C C . ARG A 1 188 ? -8.284 13.915 28.194 1.00 71.75 188 ARG A C 1
ATOM 1491 O O . ARG A 1 188 ? -8.368 14.112 29.405 1.00 71.75 188 ARG A O 1
ATOM 1498 N N . PHE A 1 189 ? -7.131 13.718 27.561 1.00 80.94 189 PHE A N 1
ATOM 1499 C CA . PHE A 1 189 ? -5.832 13.805 28.215 1.00 80.94 189 PHE A CA 1
ATOM 1500 C C . PHE A 1 189 ? -5.628 15.188 28.841 1.00 80.94 189 PHE A C 1
ATOM 1502 O O . PHE A 1 189 ? -5.351 15.268 30.034 1.00 80.94 189 PHE A O 1
ATOM 1509 N N . ALA A 1 190 ? -5.880 16.266 28.093 1.00 77.38 190 ALA A N 1
ATOM 1510 C CA . ALA A 1 190 ? -5.753 17.634 28.594 1.00 77.38 190 ALA A CA 1
ATOM 1511 C C . ALA A 1 190 ? -6.645 17.907 29.822 1.00 77.38 190 ALA A C 1
ATOM 1513 O O . ALA A 1 190 ? -6.179 18.469 30.812 1.00 77.38 190 ALA A O 1
ATOM 1514 N N . VAL A 1 191 ? -7.911 17.464 29.803 1.00 74.62 191 VAL A N 1
ATOM 1515 C CA . VAL A 1 191 ? -8.816 17.588 30.964 1.00 74.62 191 VAL A CA 1
ATOM 1516 C C . VAL A 1 191 ? -8.290 16.801 32.169 1.00 74.62 191 VAL A C 1
ATOM 1518 O O . VAL A 1 191 ? -8.351 17.289 33.298 1.00 74.62 191 VAL A O 1
ATOM 1521 N N . ASN A 1 192 ? -7.757 15.598 31.946 1.00 73.50 192 ASN A N 1
ATOM 1522 C CA . ASN A 1 192 ? -7.196 14.774 33.014 1.00 73.50 192 ASN A CA 1
ATOM 1523 C C . ASN A 1 192 ? -5.935 15.392 33.630 1.00 73.50 192 ASN A C 1
ATOM 1525 O O . ASN A 1 192 ? -5.820 15.401 34.854 1.00 73.50 192 ASN A O 1
ATOM 1529 N N . GLU A 1 193 ? -5.012 15.912 32.821 1.00 81.06 193 GLU A N 1
ATOM 1530 C CA . GLU A 1 193 ? -3.802 16.572 33.326 1.00 81.06 193 GLU A CA 1
ATOM 1531 C C . GLU A 1 193 ? -4.144 17.858 34.081 1.00 81.06 193 GLU A C 1
ATOM 1533 O O . GLU A 1 193 ? -3.689 18.039 35.208 1.00 81.06 193 GLU A O 1
ATOM 1538 N N . HIS A 1 194 ? -5.059 18.681 33.559 1.00 78.94 194 HIS A N 1
ATOM 1539 C CA . HIS A 1 194 ? -5.543 19.853 34.289 1.00 78.94 194 HIS A CA 1
ATOM 1540 C C . HIS A 1 194 ? -6.164 19.479 35.644 1.00 78.94 194 HIS A C 1
ATOM 1542 O O . HIS A 1 194 ? -5.864 20.111 36.653 1.00 78.94 194 HIS A O 1
ATOM 1548 N N . ASN A 1 195 ? -6.999 18.434 35.698 1.00 75.88 195 ASN A N 1
ATOM 1549 C CA . ASN A 1 195 ? -7.582 17.953 36.954 1.00 75.88 195 ASN A CA 1
ATOM 1550 C C . ASN A 1 195 ? -6.508 17.543 37.975 1.00 75.88 195 ASN A C 1
ATOM 1552 O O . ASN A 1 195 ? -6.672 17.804 39.168 1.00 75.88 195 ASN A O 1
ATOM 1556 N N . LYS A 1 196 ? -5.414 16.912 37.521 1.00 87.88 196 LYS A N 1
ATOM 1557 C CA . LYS A 1 196 ? -4.282 16.544 38.384 1.00 87.88 196 LYS A CA 1
ATOM 1558 C C . LYS A 1 196 ? -3.552 17.777 38.913 1.00 87.88 196 LYS A C 1
ATOM 1560 O O . LYS A 1 196 ? -3.324 17.852 40.116 1.00 87.88 196 LYS A O 1
ATOM 1565 N N . GLU A 1 197 ? -3.206 18.720 38.037 1.00 89.31 197 GLU A N 1
ATOM 1566 C CA . GLU A 1 197 ? -2.414 19.910 38.380 1.00 89.31 197 GLU A CA 1
ATOM 1567 C C . GLU A 1 197 ? -3.197 20.928 39.216 1.00 89.31 197 GLU A C 1
ATOM 1569 O O . GLU A 1 197 ? -2.681 21.475 40.187 1.00 89.31 197 GLU A O 1
ATOM 1574 N N . ALA A 1 198 ? -4.457 21.171 38.856 1.00 85.19 198 ALA A N 1
ATOM 1575 C CA . ALA A 1 198 ? -5.314 22.160 39.502 1.00 85.19 198 ALA A CA 1
ATOM 1576 C C . ALA A 1 198 ? -6.153 21.579 40.652 1.00 85.19 198 ALA A C 1
ATOM 1578 O O . ALA A 1 198 ? -6.916 22.313 41.280 1.00 85.19 198 ALA A O 1
ATOM 1579 N N . HIS A 1 199 ? -6.039 20.273 40.924 1.00 91.44 199 HIS A N 1
ATOM 1580 C CA . HIS A 1 199 ? -6.849 19.544 41.906 1.00 91.44 199 HIS A CA 1
ATOM 1581 C C . HIS A 1 199 ? -8.366 19.708 41.688 1.00 91.44 199 HIS A C 1
ATOM 1583 O O . HIS A 1 199 ? -9.129 19.951 42.624 1.00 91.44 199 HIS A O 1
ATOM 1589 N N . THR A 1 200 ? -8.812 19.578 40.436 1.00 90.19 200 THR A N 1
ATOM 1590 C CA . THR A 1 200 ? -10.223 19.695 40.031 1.00 90.19 200 THR A CA 1
ATOM 1591 C C . THR A 1 200 ? -10.787 18.364 39.507 1.00 90.19 200 THR A C 1
ATOM 1593 O O . THR A 1 200 ? -10.089 17.353 39.421 1.00 90.19 200 THR A O 1
ATOM 1596 N N . HIS A 1 201 ? -12.091 18.331 39.202 1.00 91.00 201 HIS A N 1
ATOM 1597 C CA . HIS A 1 201 ? -12.811 17.129 38.750 1.00 91.00 201 HIS A CA 1
ATOM 1598 C C . HIS A 1 201 ? -13.700 17.399 37.528 1.00 91.00 201 HIS A C 1
ATOM 1600 O O . HIS A 1 201 ? -14.867 17.000 37.473 1.00 91.00 201 HIS A O 1
ATOM 1606 N N . LEU A 1 202 ? -13.161 18.114 36.545 1.00 78.75 202 LEU A N 1
ATOM 1607 C CA . LEU A 1 202 ? -13.839 18.374 35.282 1.00 78.75 202 LEU A CA 1
ATOM 1608 C C . LEU A 1 202 ? -14.056 17.070 34.506 1.00 78.75 202 LEU A C 1
ATOM 1610 O O . LEU A 1 202 ? -13.215 16.170 34.512 1.00 78.75 202 LEU A O 1
ATOM 1614 N N . LYS A 1 203 ? -15.190 16.977 33.810 1.00 82.50 203 LYS A N 1
ATOM 1615 C CA . LYS A 1 203 ? -15.501 15.866 32.908 1.00 82.50 203 LYS A CA 1
ATOM 1616 C C . LYS A 1 203 ? -15.454 16.368 31.476 1.00 82.50 203 LYS A C 1
ATOM 1618 O O . LYS A 1 203 ? -16.110 17.350 31.147 1.00 82.50 203 LYS A O 1
ATOM 1623 N N . PHE A 1 204 ? -14.705 15.672 30.630 1.00 78.25 204 PHE A N 1
ATOM 1624 C CA . PHE A 1 204 ? -14.715 15.943 29.200 1.00 78.25 204 PHE A CA 1
ATOM 1625 C C . PHE A 1 204 ? -16.079 15.567 28.603 1.00 78.25 204 PHE A C 1
ATOM 1627 O O . PHE A 1 204 ? -16.485 14.404 28.680 1.00 78.25 204 PHE A O 1
ATOM 1634 N N . GLU A 1 205 ? -16.765 16.545 28.010 1.00 76.12 205 GLU A N 1
ATOM 1635 C CA . GLU A 1 205 ? -18.066 16.366 27.354 1.00 76.12 205 GLU A CA 1
ATOM 1636 C C . GLU A 1 205 ? -17.911 16.186 25.837 1.00 76.12 205 GLU A C 1
ATOM 1638 O O . GLU A 1 205 ? -18.301 15.153 25.295 1.00 76.12 205 GLU A O 1
ATOM 1643 N N . ARG A 1 206 ? -17.307 17.164 25.152 1.00 70.00 206 ARG A N 1
ATOM 1644 C CA . ARG A 1 206 ? -17.002 17.123 23.714 1.00 70.00 206 ARG A CA 1
ATOM 1645 C C . ARG A 1 206 ? -15.911 18.125 23.353 1.00 70.00 206 ARG A C 1
ATOM 1647 O O . ARG A 1 206 ? -15.718 19.112 24.060 1.00 70.00 206 ARG A O 1
ATOM 1654 N N . LEU A 1 207 ? -15.259 17.906 22.216 1.00 70.25 207 LEU A N 1
ATOM 1655 C CA . LEU A 1 207 ? -14.353 18.875 21.608 1.00 70.25 207 LEU A CA 1
ATOM 1656 C C . LEU A 1 207 ? -15.156 19.791 20.670 1.00 70.25 207 LEU A C 1
ATOM 1658 O O . LEU A 1 207 ? -15.924 19.311 19.842 1.00 70.25 207 LEU A O 1
ATOM 1662 N N . VAL A 1 208 ? -15.032 21.110 20.845 1.00 73.25 208 VAL A N 1
ATOM 1663 C CA . VAL A 1 208 ? -15.806 22.108 20.075 1.00 73.25 208 VAL A CA 1
ATOM 1664 C C . VAL A 1 208 ? -15.026 22.6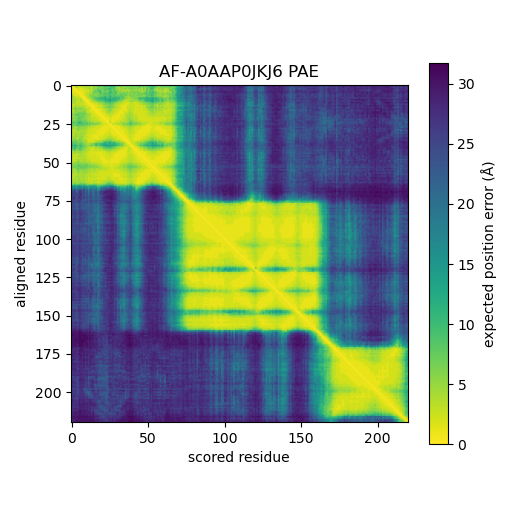04 18.858 1.00 73.25 208 VAL A C 1
ATOM 1666 O O . VAL A 1 208 ? -15.590 22.735 17.777 1.00 73.25 208 VAL A O 1
ATOM 1669 N N . SER A 1 209 ? -13.732 22.854 19.036 1.00 68.12 209 SER A N 1
ATOM 1670 C CA . SER A 1 209 ? -12.781 23.270 18.007 1.00 68.12 209 SER A CA 1
ATOM 1671 C C . SER A 1 209 ? -11.385 22.840 18.440 1.00 68.12 209 SER A C 1
ATOM 1673 O O . SER A 1 209 ? -11.104 22.770 19.638 1.00 68.12 209 SER A O 1
ATOM 1675 N N . GLY A 1 210 ? -10.506 22.586 17.483 1.00 73.25 210 GLY A N 1
ATOM 1676 C CA . GLY A 1 210 ? -9.101 22.334 17.749 1.00 73.25 210 GLY A CA 1
ATOM 1677 C C . GLY A 1 210 ? -8.283 22.651 16.514 1.00 73.25 210 GLY A C 1
ATOM 1678 O O . GLY A 1 210 ? -8.779 22.548 15.392 1.00 73.25 210 GLY A O 1
ATOM 1679 N N . GLU A 1 211 ? -7.042 23.045 16.732 1.00 76.25 211 GLU A N 1
ATOM 1680 C CA . GLU A 1 211 ? -6.091 23.327 15.671 1.00 76.25 211 GLU A CA 1
ATOM 1681 C C . GLU A 1 211 ? -4.761 22.662 16.030 1.00 76.25 211 GLU A C 1
ATOM 1683 O O . GLU A 1 211 ? -4.407 22.552 17.205 1.00 76.25 211 GLU A O 1
ATOM 1688 N N . SER A 1 212 ? -4.039 22.186 15.026 1.00 68.38 212 SER A N 1
ATOM 1689 C CA . SER A 1 212 ? -2.667 21.709 15.149 1.00 68.38 212 SER A CA 1
ATOM 1690 C C . SER A 1 212 ? -1.721 22.719 14.510 1.00 68.38 212 SER A C 1
ATOM 1692 O O . SER A 1 212 ? -2.104 23.478 13.623 1.00 68.38 212 SER A O 1
ATOM 1694 N N . GLN A 1 213 ? -0.477 22.747 14.967 1.00 62.28 213 GLN A N 1
ATOM 1695 C CA . GLN A 1 213 ? 0.583 23.537 14.355 1.00 62.28 213 GLN A CA 1
ATOM 1696 C C . GLN A 1 213 ? 1.847 22.687 14.331 1.00 62.28 213 GLN A C 1
ATOM 1698 O O . GLN A 1 213 ? 2.174 22.015 15.310 1.00 62.28 213 GLN A O 1
ATOM 1703 N N . ILE A 1 214 ? 2.568 22.726 13.213 1.00 60.00 214 ILE A N 1
ATOM 1704 C CA . ILE A 1 214 ? 3.898 22.127 13.129 1.00 60.00 214 ILE A CA 1
ATOM 1705 C C . ILE A 1 214 ? 4.913 23.123 13.678 1.00 60.00 214 ILE A C 1
ATOM 1707 O O . ILE A 1 214 ? 5.052 24.227 13.149 1.00 60.00 214 ILE A O 1
ATOM 1711 N N . VAL A 1 215 ? 5.650 22.696 14.701 1.00 58.03 215 VAL A N 1
ATOM 1712 C CA . VAL A 1 215 ? 6.776 23.436 15.274 1.00 58.03 215 VAL A CA 1
ATOM 1713 C C . VAL A 1 215 ? 8.074 22.813 14.763 1.00 58.03 215 VAL A C 1
ATOM 1715 O O . VAL A 1 215 ? 8.294 21.609 14.908 1.00 58.03 215 VAL A O 1
ATOM 1718 N N . LEU A 1 216 ? 8.937 23.620 14.143 1.00 52.72 216 LEU A N 1
ATOM 1719 C CA . LEU A 1 216 ? 10.288 23.197 13.773 1.00 52.72 216 LEU A CA 1
ATOM 1720 C C . LEU A 1 216 ? 11.195 23.342 14.999 1.00 52.72 216 LEU A C 1
ATOM 1722 O O . LEU A 1 216 ? 11.201 24.382 15.654 1.00 52.72 216 LEU A O 1
ATOM 1726 N N . TRP A 1 217 ? 11.956 22.298 15.325 1.00 40.28 217 TRP A N 1
ATOM 1727 C CA . TRP A 1 217 ? 12.856 22.312 16.478 1.00 40.28 217 TRP A CA 1
ATOM 1728 C C . TRP A 1 217 ? 13.925 23.406 16.312 1.00 40.28 217 TRP A C 1
ATOM 1730 O O . TRP A 1 217 ? 14.798 23.302 15.451 1.00 40.28 217 TRP A O 1
ATOM 1740 N N . GLY A 1 218 ? 13.817 24.457 17.129 1.00 49.97 218 GLY A N 1
ATOM 1741 C CA . GLY A 1 218 ? 14.640 25.671 17.079 1.00 49.97 218 GLY A CA 1
ATOM 1742 C C . GLY A 1 218 ? 14.026 26.894 17.782 1.00 49.97 218 GLY A C 1
ATOM 1743 O O . GLY A 1 218 ? 14.755 27.842 18.053 1.00 49.97 218 GLY A O 1
ATOM 1744 N N . GLU A 1 219 ? 12.725 26.870 18.108 1.00 44.50 219 GLU A N 1
ATOM 1745 C CA . GLU A 1 219 ? 11.991 28.004 18.710 1.00 44.50 219 GLU A CA 1
ATOM 1746 C C . GLU A 1 219 ? 11.160 27.627 19.962 1.00 44.50 219 GLU A C 1
ATOM 1748 O O . GLU A 1 219 ? 10.041 28.107 20.136 1.00 44.50 219 GLU A O 1
ATOM 1753 N N . LEU A 1 220 ? 11.688 26.766 20.842 1.00 41.84 220 LEU A N 1
ATOM 1754 C CA . LEU A 1 220 ? 11.146 26.539 22.195 1.00 41.84 220 LEU A CA 1
ATOM 1755 C C . LEU A 1 220 ? 12.177 26.915 23.259 1.00 41.84 220 LEU A C 1
ATOM 1757 O O . LEU A 1 220 ? 13.363 26.561 23.064 1.00 41.84 220 LEU A O 1
#

Foldseek 3Di:
DVVCCVVVVFDKAFDAWPDWDWDDDQFIWIWTWTWIDTVRWIFIWTWIWTAHPVRDIDTPDIDTPGTPDDPDPPAFDKAWDDQPDPVNFVQQQVLVVVCCVVVVADKAWDGWDIKIWHHHPFIWMWTWTWIDRPNDTFIKTWIKTADPPGDIDTPDIGTPPDDPDPDDDADDWAKDDQPDPVNLVVQQVVVVVCCVVVVHDDDDDGRDTDTDGDDDPPDD

Secondary structure (DSSP, 8-state):
-HHHHHHTT--EEEEEEEEEEEEEESEEEEEEEEEEEETTEEEEEEEEEEEETT--EEEEEEEEEEE--SSSPPTT-EEE--TTSHHHHHHHHHHHHHHHHHHT---EEEEEEEEEEEESSSEEEEEEEEEEETTEEEEEEEEEEE-GGG-EEEEEEEE----SSSPPPTTS-EE--TTSHHHHHHHHHHHHHHHHHHT-----------EE-PPPTT--

Solvent-accessible surface area (backbone atoms only — not comparable to full-atom values): 12912 Å² total; per-residue (Å²): 105,73,65,54,23,67,74,70,74,46,70,66,40,84,71,46,80,76,47,78,47,76,45,85,66,95,31,38,41,34,47,34,33,33,36,28,28,49,93,82,37,54,30,33,28,43,36,33,36,37,32,40,86,84,71,51,73,44,81,76,43,76,43,77,76,43,73,65,75,66,104,60,77,59,72,70,43,78,40,79,53,61,51,83,38,71,66,49,44,49,53,52,44,48,50,45,54,51,46,20,67,77,70,73,51,78,59,40,78,68,46,63,74,46,35,31,35,26,32,67,100,48,39,39,32,45,34,35,34,35,28,30,53,87,92,43,80,45,44,28,42,33,37,36,39,39,46,86,93,72,50,70,45,75,78,45,77,43,75,52,74,90,76,81,90,85,71,76,71,82,76,52,78,41,80,49,64,41,84,38,67,67,50,44,49,52,51,45,48,53,46,52,52,47,19,66,76,70,74,52,84,74,76,82,84,78,63,88,74,48,66,47,66,63,79,71,95,84,82,128

Sequence (220 aa):
MNEHNKEAHTHLKFERLVKGESQIVDGVNYRLTISATNGGLIQTYEALVYEGLDHKKVLKSFKVIHSETSDIPPIGGWTPIDVNSPHSIELARFAVDEHNKEAHTHLKFNRLVSGERQIVSRVNYMLIIKAINGELIQTYEADVFEALHGQRVLNSFKIIHLEISDIPPAGGWTPIDVNSLHSIELARFAVNEHNKEAHTHLKFERLVSGESQIVLWGEL

Organism: NCBI:txid152371

Radius of gyration: 24.43 Å; Cα contacts (8 Å, |Δi|>4): 392; chains: 1; bounding box: 42×53×73 Å